Protein AF-A0A0E0I2J6-F1 (afdb_monomer)

Mean predicted aligned error: 19.14 Å

Foldseek 3Di:
DDDDDDDDDDDDDDDDDDDDDPPPPDDDDDLQVLVQLLCVLLVRNVLRDDPDPDPVRSLVVSLVVDDPLCNVLVVVLVVVSVVLVVVVVVCCVPVVDDDPVVVVSVVSSVVSNVSSVVSVVVVVVPPPDDDDPDQDDPVNLVVLLVVLLVVLLVQLVVLVVVLVVVLLVQDLLFDDPSLQQPFWFQDPNRTDRLVVQWDWDDPDRFKIKTFGPDLVCQVRVQVRVVVVVPVWHWDDPSGIIMTGRDDDDPVVLVVSLVVLVVSLVVSLVSLVVSLVVSLVVLVVCVVVVNDDPVSSVVSNVVSVVVSVVSNVVSVVVSVVSNCSNVVD

pLDDT: mean 76.61, std 17.73, range [27.89, 95.81]

Solvent-accessible surface area (backbone atoms only — not comparable to full-atom values): 19494 Å² total; per-residue (Å²): 136,89,86,89,82,90,85,87,83,89,82,82,88,81,83,84,79,85,82,88,70,83,80,75,77,78,85,76,83,59,72,64,57,55,49,46,52,42,30,45,62,74,70,45,58,88,59,57,86,83,81,62,96,39,72,67,60,40,51,57,57,38,46,74,76,41,59,75,90,49,37,66,59,50,54,50,52,53,50,49,52,55,48,48,56,50,50,54,55,47,38,42,72,76,64,72,52,83,76,56,67,67,60,53,47,52,51,48,35,54,51,49,44,52,51,52,53,50,60,62,56,49,60,75,77,70,68,87,71,91,82,83,85,61,70,54,49,73,66,56,48,52,52,57,48,48,56,54,51,51,54,46,48,55,53,46,51,53,42,49,53,51,40,52,54,55,53,70,70,58,81,62,46,55,43,54,71,75,78,47,69,84,41,63,34,72,57,93,88,38,80,39,50,42,71,82,53,25,52,73,45,63,87,42,64,37,27,34,38,37,37,48,80,49,76,85,50,51,68,54,50,53,51,42,51,53,71,66,63,77,84,49,64,74,44,78,75,86,69,40,38,38,36,51,45,70,81,72,53,74,69,58,43,55,55,51,48,53,52,52,53,50,51,50,50,54,38,52,50,52,47,53,50,49,52,52,53,51,52,53,49,49,59,48,37,38,76,71,53,54,41,53,76,66,55,48,53,55,52,50,54,52,52,47,54,55,52,52,54,54,50,50,50,52,53,51,54,49,52,54,52,50,48,57,53,66,74,119

Sequence (328 aa):
MPPLHAVSPAAAAAPPRALSSAARVPQRPESRQLWWWVLRAIGHPECLPVNEPSFYQWLCSSRIRIREHLQRGFDTVVTLVAWTIWKERNGRIFNQQQRTWVDIVKGMAAEATLWRQANQAIPALIFRREFVLRHATIEEIEAEKSVIEDQARERMEKAIETVQNNFNTVRTGRANPAMLDRIEVEYYGTPVNLKSIAQINTPDATSLLIQPYDKSSLKLIEKTIVAANLGVTPSNDGEVIRVTVPPLTSDRRKELAKTVAKLAEEGKVAIRNIRRDAIKAYDKLEKEKKLSEDNVKDLSADLQKVTDEYMKKIEAIQKQKEQELMKI

Secondary structure (DSSP, 8-state):
-------------PPPPP--------SS--HHHHHHHHHHHHT-GGG--SS-SSHHHHHHHHHHHS-HHHHHHHHHHHHHHHHHHHHHHHHHHHS-----HHHHHHHHHHHHHHHHHHHHHTHHHH--S-----PPPHHHHHHHHHHHHHHHHHHHHHHHHHHHHHHHHS--SS--GGGGTT-EEEETTEEEEHHHHEEEEEEETTEEEEEESSGGGHHHHHHHHHHTT-S--EEE-SS-EEEEPPPPPHHHHHHHHHHHHHHHHHHHHHHHHHHHHHHHHHHHHHHTTSS-HHHHHHHHHHHHHHHHHHHHHHHHHHHHHHHHHH--

InterPro domains:
  IPR002661 Ribosome recycling factor [MF_00040] (146-328)
  IPR002661 Ribosome recycling factor [PTHR20982] (103-326)
  IPR002661 Ribosome recycling factor [TIGR00496] (154-328)
  IPR002661 Ribosome recycling factor [cd00520] (148-326)
  IPR023584 Ribosome recycling factor domain [PF01765] (164-326)
  IPR036191 RRF superfamily [G3DSA:1.10.132.20] (155-325)
  IPR036191 RRF superfamily [SSF55194] (148-327)

Organism: Oryza nivara (NCBI:txid4536)

Radius of gyration: 40.78 Å; Cα contacts (8 Å, |Δi|>4): 253; chains: 1; bounding box: 75×111×104 Å

Nearest PDB structures (foldseek):
  6eri-assembly1_Az  TM=8.756E-01  e=8.261E-23  Spinacia oleracea
  1is1-assembly1_A  TM=9.001E-01  e=1.081E-16  Vibrio parahaemolyticus
  6vud-assembly1_B  TM=9.231E-01  e=5.953E-16  Ehrlichia chaffeensis str. Arkansas
  4gfq-assembly1_A  TM=7.390E-01  e=4.699E-18  Bacillus anthracis
  4kb4-assembly1_A  TM=6.277E-01  e=8.678E-17  Mycobacterium tuberculosis

Structure (mmCIF, N/CA/C/O backbone):
data_AF-A0A0E0I2J6-F1
#
_entry.id   AF-A0A0E0I2J6-F1
#
loop_
_atom_site.group_PDB
_atom_site.id
_atom_site.type_symbol
_atom_site.label_atom_id
_atom_site.label_alt_id
_atom_site.label_comp_id
_atom_site.label_asym_id
_atom_site.label_entity_id
_atom_site.label_seq_id
_atom_site.pdbx_PDB_ins_code
_atom_site.Cartn_x
_atom_site.Cartn_y
_atom_site.Cartn_z
_atom_site.occupancy
_atom_site.B_iso_or_equiv
_atom_site.auth_seq_id
_atom_site.auth_comp_id
_atom_site.auth_asym_id
_atom_site.auth_atom_id
_atom_site.pdbx_PDB_model_num
ATOM 1 N N . MET A 1 1 ? 5.799 82.875 -32.364 1.00 27.89 1 MET A N 1
ATOM 2 C CA . MET A 1 1 ? 4.951 83.267 -31.215 1.00 27.89 1 MET A CA 1
ATOM 3 C C . MET A 1 1 ? 3.494 83.132 -31.643 1.00 27.89 1 MET A C 1
ATOM 5 O O . MET A 1 1 ? 3.217 83.552 -32.756 1.00 27.89 1 MET A O 1
ATOM 9 N N . PRO A 1 2 ? 2.574 82.687 -30.774 1.00 52.81 2 PRO A N 1
ATOM 10 C CA . PRO A 1 2 ? 2.235 81.322 -30.313 1.00 52.81 2 PRO A CA 1
ATOM 11 C C . PRO A 1 2 ? 0.779 80.981 -30.809 1.00 52.81 2 PRO A C 1
ATOM 13 O O . PRO A 1 2 ? 0.401 81.601 -31.800 1.00 52.81 2 PRO A O 1
ATOM 16 N N . PRO A 1 3 ? -0.081 80.100 -30.228 1.00 47.97 3 PRO A N 1
ATOM 17 C CA . PRO A 1 3 ? 0.062 79.202 -29.077 1.00 47.97 3 PRO A CA 1
ATOM 18 C C . PRO A 1 3 ? -0.489 77.760 -29.240 1.00 47.97 3 PRO A C 1
ATOM 20 O O . PRO A 1 3 ? -1.142 77.380 -30.207 1.00 47.97 3 PRO A O 1
ATOM 23 N N . LEU A 1 4 ? -0.184 76.976 -28.205 1.00 42.59 4 LEU A N 1
ATOM 24 C CA . LEU A 1 4 ? -0.730 75.672 -27.826 1.00 42.59 4 LEU A CA 1
ATOM 25 C C . LEU A 1 4 ? -2.237 75.741 -27.528 1.00 42.59 4 LEU A C 1
ATOM 27 O O . LEU A 1 4 ? -2.649 76.675 -26.853 1.00 42.59 4 LEU A O 1
ATOM 31 N N . HIS A 1 5 ? -3.006 74.705 -27.883 1.00 36.00 5 HIS A N 1
ATOM 32 C CA . HIS A 1 5 ? -4.055 74.143 -27.018 1.00 36.00 5 HIS A CA 1
ATOM 33 C C . HIS A 1 5 ? -4.392 72.692 -27.408 1.00 36.00 5 HIS A C 1
ATOM 35 O O . HIS A 1 5 ? -4.389 72.311 -28.575 1.00 36.00 5 HIS A O 1
ATOM 41 N N . ALA A 1 6 ? -4.608 71.892 -26.366 1.00 41.00 6 ALA A N 1
ATOM 42 C CA . ALA A 1 6 ? -4.864 70.457 -26.345 1.00 41.00 6 ALA A CA 1
ATOM 43 C C . ALA A 1 6 ? -6.194 70.041 -26.998 1.00 41.00 6 ALA A C 1
ATOM 45 O O . ALA A 1 6 ? -7.101 70.858 -27.073 1.00 41.00 6 ALA A O 1
ATOM 46 N N . VAL A 1 7 ? -6.317 68.754 -27.362 1.00 36.34 7 VAL A N 1
ATOM 47 C CA . VAL A 1 7 ? -7.365 67.799 -26.918 1.00 36.34 7 VAL A CA 1
ATOM 48 C C . VAL A 1 7 ? -7.078 66.426 -27.561 1.00 36.34 7 VAL A C 1
ATOM 50 O O . VAL A 1 7 ? -6.910 66.316 -28.771 1.00 36.34 7 VAL A O 1
ATOM 53 N N . SER A 1 8 ? -7.003 65.380 -26.734 1.00 36.69 8 SER A N 1
ATOM 54 C CA . SER A 1 8 ? -6.987 63.963 -27.141 1.00 36.69 8 SER A CA 1
ATOM 55 C C . SER A 1 8 ? -8.431 63.474 -27.337 1.00 36.69 8 SER A C 1
ATOM 57 O O . SER A 1 8 ? -9.306 63.924 -26.593 1.00 36.69 8 SER A O 1
ATOM 59 N N . PRO A 1 9 ? -8.705 62.541 -28.268 1.00 39.56 9 PRO A N 1
ATOM 60 C CA . PRO A 1 9 ? -9.117 61.224 -27.782 1.00 39.56 9 PRO A CA 1
ATOM 61 C C . PRO A 1 9 ? -8.619 60.033 -28.620 1.00 39.56 9 PRO A C 1
ATOM 63 O O . PRO A 1 9 ? -8.249 60.128 -29.787 1.00 39.56 9 PRO A O 1
ATOM 66 N N . ALA A 1 10 ? -8.639 58.886 -27.949 1.00 32.59 10 ALA A N 1
ATOM 67 C CA . ALA A 1 10 ? -8.290 57.551 -28.404 1.00 32.59 10 ALA A CA 1
ATOM 68 C C . ALA A 1 10 ? -8.989 57.096 -29.698 1.00 32.59 10 ALA A C 1
ATOM 70 O O . ALA A 1 10 ? -10.189 57.300 -29.847 1.00 32.59 10 ALA A O 1
ATOM 71 N N . ALA A 1 11 ? -8.267 56.344 -30.540 1.00 30.31 11 ALA A N 1
ATOM 72 C CA . ALA A 1 11 ? -8.649 54.984 -30.947 1.00 30.31 11 ALA A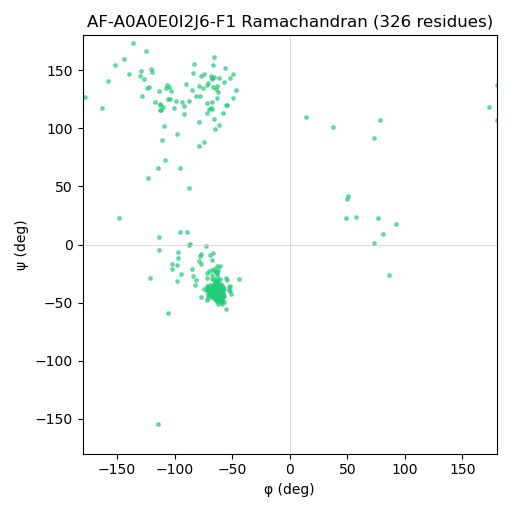 CA 1
ATOM 73 C C . ALA A 1 11 ? -7.634 54.357 -31.928 1.00 30.31 11 ALA A C 1
ATOM 75 O O . ALA A 1 11 ? -7.223 54.975 -32.902 1.00 30.31 11 ALA A O 1
ATOM 76 N N . ALA A 1 12 ? -7.344 53.077 -31.679 1.00 32.50 12 ALA A N 1
ATOM 77 C CA . ALA A 1 12 ? -6.989 52.039 -32.653 1.00 32.50 12 ALA A CA 1
ATOM 78 C C . ALA A 1 12 ? -5.590 52.057 -33.322 1.00 32.50 12 ALA A C 1
ATOM 80 O O . ALA A 1 12 ? -5.365 52.605 -34.394 1.00 32.50 12 ALA A O 1
ATOM 81 N N . ALA A 1 13 ? -4.679 51.333 -32.660 1.00 34.78 13 ALA A N 1
ATOM 82 C CA . ALA A 1 13 ? -3.637 50.441 -33.187 1.00 34.78 13 ALA A CA 1
ATOM 83 C C . ALA A 1 13 ? -3.282 50.513 -34.692 1.00 34.78 13 ALA A C 1
ATOM 85 O O . ALA A 1 13 ? -3.991 49.987 -35.549 1.00 34.78 13 ALA A O 1
ATOM 86 N N . ALA A 1 14 ? -2.089 51.038 -34.983 1.00 32.38 14 ALA A N 1
ATOM 87 C CA . ALA A 1 14 ? -1.428 50.919 -36.280 1.00 32.38 14 ALA A CA 1
ATOM 88 C C . ALA A 1 14 ? -0.627 49.600 -36.387 1.00 32.38 14 ALA A C 1
ATOM 90 O O . ALA A 1 14 ? 0.172 49.315 -35.491 1.00 32.38 14 ALA A O 1
ATOM 91 N N . PRO A 1 15 ? -0.744 48.823 -37.481 1.00 36.09 15 PRO A N 1
ATOM 92 C CA . PRO A 1 15 ? 0.272 47.841 -37.850 1.00 36.09 15 PRO A CA 1
ATOM 93 C C . PRO A 1 15 ? 1.492 48.546 -38.484 1.00 36.09 15 PRO A C 1
ATOM 95 O O . PRO A 1 15 ? 1.333 49.560 -39.173 1.00 36.09 15 PRO A O 1
ATOM 98 N N . PRO A 1 16 ? 2.726 48.057 -38.261 1.00 36.38 16 PRO A N 1
ATOM 99 C CA . PRO A 1 16 ? 3.928 48.753 -38.694 1.00 36.38 16 PRO A CA 1
ATOM 100 C C . PRO A 1 16 ? 4.166 48.667 -40.207 1.00 36.38 16 PRO A C 1
ATOM 102 O O . PRO A 1 16 ? 3.881 47.674 -40.875 1.00 36.38 16 PRO A O 1
ATOM 105 N N . ARG A 1 17 ? 4.737 49.770 -40.700 1.00 32.19 17 ARG A N 1
ATOM 106 C CA . ARG A 1 17 ? 5.178 50.060 -42.066 1.00 32.19 17 ARG A CA 1
ATOM 107 C C . ARG A 1 17 ? 6.041 48.962 -42.697 1.00 32.19 17 ARG A C 1
ATOM 109 O O . ARG A 1 17 ? 6.892 48.354 -42.055 1.00 32.19 17 ARG A O 1
ATOM 116 N N . ALA A 1 18 ? 5.856 48.844 -44.010 1.00 35.41 18 ALA A N 1
ATOM 117 C CA . ALA A 1 18 ? 6.611 48.039 -44.957 1.00 35.41 18 ALA A CA 1
ATOM 118 C C . ALA A 1 18 ? 8.140 48.165 -44.818 1.00 35.41 18 ALA A C 1
ATOM 120 O O . ALA A 1 18 ? 8.690 49.268 -44.818 1.00 35.41 18 ALA A O 1
ATOM 121 N N . LEU A 1 19 ? 8.821 47.017 -44.816 1.00 31.67 19 LEU A N 1
ATOM 122 C CA . LEU A 1 19 ? 10.248 46.914 -45.101 1.00 31.67 19 LEU A CA 1
ATOM 123 C C . LEU A 1 19 ? 10.439 46.657 -46.595 1.00 31.67 19 LEU A C 1
ATOM 125 O O . LEU A 1 19 ? 10.105 45.595 -47.118 1.00 31.67 19 LEU A O 1
ATOM 129 N N . SER A 1 20 ? 11.011 47.648 -47.272 1.00 34.72 20 SER A N 1
ATOM 130 C CA . SER A 1 20 ? 11.607 47.473 -48.586 1.00 34.72 20 SER A CA 1
ATOM 131 C C . SER A 1 20 ? 12.851 46.591 -48.450 1.00 34.72 20 SER A C 1
ATOM 133 O O . SER A 1 20 ? 13.784 46.950 -47.735 1.00 34.72 20 SER A O 1
ATOM 135 N N . SER A 1 21 ? 12.903 45.474 -49.166 1.00 29.91 21 SER A N 1
ATOM 136 C CA . SER A 1 21 ? 14.100 45.092 -49.919 1.00 29.91 21 SER A CA 1
ATOM 137 C C . SER A 1 21 ? 13.711 44.032 -50.941 1.00 29.91 21 SER A C 1
ATOM 139 O O . SER A 1 21 ? 13.209 42.960 -50.615 1.00 29.91 21 SER A O 1
ATOM 141 N N . ALA A 1 22 ? 13.888 44.381 -52.211 1.00 33.22 22 ALA A N 1
ATOM 142 C CA . ALA A 1 22 ? 13.728 43.479 -53.331 1.00 33.22 22 ALA A CA 1
ATOM 143 C C . ALA A 1 22 ? 14.626 42.249 -53.129 1.00 33.22 22 ALA A C 1
ATOM 145 O O . ALA A 1 22 ? 15.850 42.369 -53.025 1.00 33.22 22 ALA A O 1
ATOM 146 N N . ALA A 1 23 ? 14.006 41.071 -53.070 1.00 33.44 23 ALA A N 1
ATOM 147 C CA . ALA A 1 23 ? 14.691 39.793 -53.023 1.00 33.44 23 ALA A CA 1
ATOM 148 C C . ALA A 1 23 ? 15.531 39.626 -54.296 1.00 33.44 23 ALA A C 1
ATOM 150 O O . ALA A 1 23 ? 15.025 39.340 -55.381 1.00 33.44 23 ALA A O 1
ATOM 151 N N . ARG A 1 24 ? 16.841 39.823 -54.159 1.00 33.25 24 ARG A N 1
ATOM 152 C CA . ARG A 1 24 ? 17.822 39.446 -55.171 1.00 33.25 24 ARG A CA 1
ATOM 153 C C . ARG A 1 24 ? 17.781 37.915 -55.257 1.00 33.25 24 ARG A C 1
ATOM 155 O O . ARG A 1 24 ? 18.192 37.242 -54.317 1.00 33.25 24 ARG A O 1
ATOM 162 N N . VAL A 1 25 ? 17.229 37.365 -56.340 1.00 38.06 25 VAL A N 1
ATOM 163 C CA . VAL A 1 25 ? 17.227 35.916 -56.605 1.00 38.06 25 VAL A CA 1
ATOM 164 C C . VAL A 1 25 ? 18.681 35.424 -56.554 1.00 38.06 25 VAL A C 1
ATOM 166 O O . VAL A 1 25 ? 19.501 35.937 -57.323 1.00 38.06 25 VAL A O 1
ATOM 169 N N . PRO A 1 26 ? 19.052 34.488 -55.659 1.00 35.69 26 PRO A N 1
ATOM 170 C CA . PRO A 1 26 ? 20.443 34.080 -55.532 1.00 35.69 26 PRO A CA 1
ATOM 171 C C . PRO A 1 26 ? 20.890 33.325 -56.789 1.00 35.69 26 PRO A C 1
ATOM 173 O O . PRO A 1 26 ? 20.369 32.263 -57.137 1.00 35.69 26 PRO A O 1
ATOM 176 N N . GLN A 1 27 ? 21.877 33.896 -57.483 1.00 48.12 27 GLN A N 1
ATOM 177 C CA . GLN A 1 27 ? 22.592 33.246 -58.571 1.00 48.12 27 GLN A CA 1
ATOM 178 C C . GLN A 1 27 ? 23.503 32.154 -57.984 1.00 48.12 27 GLN A C 1
ATOM 180 O O . GLN A 1 27 ? 24.480 32.462 -57.313 1.00 48.12 27 GLN A O 1
ATOM 185 N N . ARG A 1 28 ? 23.179 30.889 -58.304 1.00 39.50 28 ARG A N 1
ATOM 186 C CA . ARG A 1 28 ? 23.816 29.612 -57.894 1.00 39.50 28 ARG A CA 1
ATOM 187 C C . ARG A 1 28 ? 23.453 29.131 -56.476 1.00 39.50 28 ARG A C 1
ATOM 189 O O . ARG A 1 28 ? 23.978 29.654 -55.502 1.00 39.50 28 ARG A O 1
ATOM 196 N N . PRO A 1 29 ? 22.631 28.077 -56.339 1.00 49.75 29 PRO A N 1
ATOM 197 C CA . PRO A 1 29 ? 22.507 27.381 -55.070 1.00 49.75 29 PRO A CA 1
ATOM 198 C C . PRO A 1 29 ? 23.733 26.502 -54.833 1.00 49.75 29 PRO A C 1
ATOM 200 O O . PRO A 1 29 ? 24.207 25.793 -55.725 1.00 49.75 29 PRO A O 1
ATOM 203 N N . GLU A 1 30 ? 24.249 26.572 -53.613 1.00 62.31 30 GLU A N 1
ATOM 204 C CA . GLU A 1 30 ? 25.344 25.735 -53.145 1.00 62.31 30 GLU A CA 1
ATOM 205 C C . GLU A 1 30 ? 24.885 24.273 -53.142 1.00 62.31 30 GLU A C 1
ATOM 207 O O . GLU A 1 30 ? 23.808 23.958 -52.634 1.00 62.31 30 GLU A O 1
ATOM 212 N N . SER A 1 31 ? 25.708 23.359 -53.665 1.00 64.81 31 SER A N 1
ATOM 213 C CA . SER A 1 31 ? 25.507 21.898 -53.589 1.00 64.81 31 SER A CA 1
ATOM 214 C C . SER A 1 31 ? 25.079 21.428 -52.192 1.00 64.81 31 SER A C 1
ATOM 216 O O . SER A 1 31 ? 24.321 20.471 -52.048 1.00 64.81 31 SER A O 1
ATOM 218 N N . ARG A 1 32 ? 25.512 22.161 -51.165 1.00 69.38 32 ARG A N 1
ATOM 219 C CA . ARG A 1 32 ? 25.134 22.033 -49.760 1.00 69.38 32 ARG A CA 1
ATOM 220 C C . ARG A 1 32 ? 23.623 22.023 -49.503 1.00 69.38 32 ARG A C 1
ATOM 222 O O . ARG A 1 32 ? 23.168 21.246 -48.672 1.00 69.38 32 ARG A O 1
ATOM 229 N N . GLN A 1 33 ? 22.842 22.843 -50.208 1.00 70.19 33 GLN A N 1
ATOM 230 C CA . GLN A 1 33 ? 21.386 22.887 -50.037 1.00 70.19 33 GLN A CA 1
ATOM 231 C C . GLN A 1 33 ? 20.741 21.575 -50.489 1.00 70.19 33 GLN A C 1
ATOM 233 O O . GLN A 1 33 ? 19.873 21.046 -49.802 1.00 70.19 33 GLN A O 1
ATOM 238 N N . LEU A 1 34 ? 21.200 21.013 -51.609 1.00 71.94 34 LEU A N 1
ATOM 239 C CA . LEU A 1 34 ? 20.686 19.746 -52.128 1.00 71.94 34 LEU A CA 1
ATOM 240 C C . LEU A 1 34 ? 21.021 18.588 -51.178 1.00 71.94 34 LEU A C 1
ATOM 242 O O . LEU A 1 34 ? 20.138 17.803 -50.839 1.00 71.94 34 LEU A O 1
ATOM 246 N N . TRP A 1 35 ? 22.255 18.549 -50.665 1.00 77.25 35 TRP A N 1
ATOM 247 C CA . TRP A 1 35 ? 22.648 17.601 -49.619 1.00 77.25 35 TRP A CA 1
ATOM 248 C C . TRP A 1 35 ? 21.778 17.721 -48.370 1.00 77.25 35 TRP A C 1
ATOM 250 O O . TRP A 1 35 ? 21.305 16.710 -47.862 1.00 77.25 35 TRP A O 1
ATOM 260 N N . TRP A 1 36 ? 21.502 18.940 -47.907 1.00 77.00 36 TRP A N 1
ATOM 261 C CA . TRP A 1 36 ? 20.657 19.162 -46.735 1.00 77.00 36 TRP A CA 1
ATOM 262 C C . TRP A 1 36 ? 19.239 18.610 -46.912 1.00 77.00 36 TRP A C 1
ATOM 264 O O . TRP A 1 36 ? 18.740 17.905 -46.036 1.00 77.00 36 TRP A O 1
ATOM 274 N N . TRP A 1 37 ? 18.598 18.878 -48.053 1.00 74.19 37 TRP A N 1
ATOM 275 C CA . TRP A 1 37 ? 17.246 18.384 -48.328 1.00 74.19 37 TRP A CA 1
ATOM 276 C C . TRP A 1 37 ? 17.187 16.859 -48.428 1.00 74.19 37 TRP A C 1
ATOM 278 O O . TRP A 1 37 ? 16.270 16.247 -47.880 1.00 74.19 37 TRP A O 1
ATOM 288 N N . VAL A 1 38 ? 18.170 16.239 -49.083 1.00 75.12 38 VAL A N 1
ATOM 289 C CA . VAL A 1 38 ? 18.204 14.781 -49.248 1.00 75.12 38 VAL A CA 1
ATOM 290 C C . VAL A 1 38 ? 18.504 14.080 -47.923 1.00 75.12 38 VAL A C 1
ATOM 292 O O . VAL A 1 38 ? 17.782 13.162 -47.540 1.00 75.12 38 VAL A O 1
ATOM 295 N N . LEU A 1 39 ? 19.492 14.555 -47.165 1.00 77.62 39 LEU A N 1
ATOM 296 C CA . LEU A 1 39 ? 19.816 14.005 -45.846 1.00 77.62 39 LEU A CA 1
ATOM 297 C C . LEU A 1 39 ? 18.645 14.148 -44.866 1.00 77.62 39 LEU A C 1
ATOM 299 O O . LEU A 1 39 ? 18.338 13.215 -44.122 1.00 77.62 39 LEU A O 1
ATOM 303 N N . ARG A 1 40 ? 17.915 15.269 -44.925 1.00 77.00 40 ARG A N 1
ATOM 304 C CA . ARG A 1 40 ? 16.684 15.463 -44.152 1.00 77.00 40 ARG A CA 1
ATOM 305 C C . ARG A 1 40 ? 15.574 14.489 -44.560 1.00 77.00 40 ARG A C 1
ATOM 307 O O . ARG A 1 40 ? 14.885 13.979 -43.682 1.00 77.00 40 ARG A O 1
ATOM 314 N N . ALA A 1 41 ? 15.408 14.199 -45.851 1.00 72.00 41 ALA A N 1
ATOM 315 C CA . ALA A 1 41 ? 14.399 13.250 -46.339 1.00 72.00 41 ALA A CA 1
ATOM 316 C C . ALA A 1 41 ? 14.680 11.800 -45.893 1.00 72.00 41 ALA A C 1
ATOM 318 O O . ALA A 1 41 ? 13.758 11.041 -45.573 1.00 72.00 41 ALA A O 1
ATOM 319 N N . ILE A 1 42 ? 15.958 11.424 -45.810 1.00 71.31 42 ILE A N 1
ATOM 320 C CA . ILE A 1 42 ? 16.388 10.103 -45.324 1.00 71.31 42 ILE A CA 1
ATOM 321 C C . ILE A 1 42 ? 16.308 10.023 -43.786 1.00 71.31 42 ILE A C 1
ATOM 323 O O . ILE A 1 42 ? 16.225 8.930 -43.236 1.00 71.31 42 ILE A O 1
ATOM 327 N N . GLY A 1 43 ? 16.227 11.167 -43.096 1.00 74.25 43 GLY A N 1
ATOM 328 C CA . GLY A 1 43 ? 16.121 11.252 -41.637 1.00 74.25 43 GLY A CA 1
ATOM 329 C C . GLY A 1 43 ? 17.464 11.376 -40.916 1.00 74.25 43 GLY A C 1
ATOM 330 O O . GLY A 1 43 ? 17.504 11.146 -39.715 1.00 74.25 43 GLY A O 1
ATOM 331 N N . HIS A 1 44 ? 18.527 11.755 -41.636 1.00 77.38 44 HIS A N 1
ATOM 332 C CA . HIS A 1 44 ? 19.889 11.914 -41.114 1.00 77.38 44 HIS A CA 1
ATOM 333 C C . HIS A 1 44 ? 20.460 13.329 -41.352 1.00 77.38 44 HIS A C 1
ATOM 335 O O . HIS A 1 44 ? 21.496 13.481 -42.012 1.00 77.38 44 HIS A O 1
ATOM 341 N N . PRO A 1 45 ? 19.799 14.406 -40.875 1.00 76.00 45 PRO A N 1
ATOM 342 C CA . PRO A 1 45 ? 20.288 15.779 -41.045 1.00 76.00 45 PRO A CA 1
ATOM 343 C C . PRO A 1 45 ? 21.644 16.043 -40.361 1.00 76.00 45 PRO A C 1
ATOM 345 O O . PRO A 1 45 ? 22.366 16.952 -40.766 1.00 76.00 45 PRO A O 1
ATOM 348 N N . GLU A 1 46 ? 22.015 15.245 -39.360 1.00 75.81 46 GLU A N 1
ATOM 349 C CA . GLU A 1 46 ? 23.287 15.299 -38.630 1.00 75.81 46 GLU A CA 1
ATOM 350 C C . GLU A 1 46 ? 24.514 14.909 -39.468 1.00 75.81 46 GLU A C 1
ATOM 352 O O . GLU A 1 46 ? 25.648 15.159 -39.057 1.00 75.81 46 GLU A O 1
ATOM 357 N N . CYS A 1 47 ? 24.308 14.308 -40.643 1.00 78.50 47 CYS A N 1
ATOM 358 C CA . CYS A 1 47 ? 25.377 13.937 -41.572 1.00 78.50 47 CYS A CA 1
ATOM 359 C C . CYS A 1 47 ? 25.721 15.059 -42.566 1.00 78.50 47 CYS A C 1
ATOM 361 O O . CYS A 1 47 ? 26.424 14.819 -43.545 1.00 78.50 47 CYS A O 1
ATOM 363 N N . LEU A 1 48 ? 25.219 16.284 -42.366 1.00 77.94 48 LEU A N 1
ATOM 364 C CA . LEU A 1 48 ? 25.544 17.404 -43.246 1.00 77.94 48 LEU A CA 1
ATOM 365 C C . LEU A 1 48 ? 27.058 17.698 -43.203 1.00 77.94 48 LEU A C 1
ATOM 367 O O . LEU A 1 48 ? 27.596 17.843 -42.105 1.00 77.94 48 LEU A O 1
ATOM 371 N N . PRO A 1 49 ? 27.736 17.845 -44.358 1.00 69.81 49 PRO A N 1
ATOM 372 C CA . PRO A 1 49 ? 29.136 18.244 -44.378 1.00 69.81 49 PRO A CA 1
ATOM 373 C C . PRO A 1 49 ? 29.280 19.643 -43.776 1.00 69.81 49 PRO A C 1
ATOM 375 O O . PRO A 1 49 ? 28.586 20.585 -44.185 1.00 69.81 49 PRO A O 1
ATOM 378 N N . VAL A 1 50 ? 30.159 19.767 -42.784 1.00 67.12 50 VAL A N 1
ATOM 379 C CA . VAL A 1 50 ? 30.417 21.030 -42.086 1.00 67.12 50 VAL A CA 1
ATOM 380 C C . VAL A 1 50 ? 31.758 21.600 -42.524 1.00 67.12 50 VAL A C 1
ATOM 382 O O . VAL A 1 50 ? 31.765 22.701 -43.060 1.00 67.12 50 VAL A O 1
ATOM 385 N N . ASN A 1 51 ? 32.856 20.863 -42.327 1.00 62.88 51 ASN A N 1
ATOM 386 C CA . ASN A 1 51 ? 34.235 21.342 -42.529 1.00 62.88 51 ASN A CA 1
ATOM 387 C C . ASN A 1 51 ? 35.203 20.226 -42.983 1.00 62.88 51 ASN A C 1
ATOM 389 O O . ASN A 1 51 ? 36.410 20.310 -42.759 1.00 62.88 51 ASN A O 1
ATOM 393 N N . GLU A 1 52 ? 34.701 19.143 -43.574 1.00 71.62 52 GLU A N 1
ATOM 394 C CA . GLU A 1 52 ? 35.540 18.011 -43.961 1.00 71.62 52 GLU A CA 1
ATOM 395 C C . GLU A 1 52 ? 36.448 18.337 -45.169 1.00 71.62 52 GLU A C 1
ATOM 397 O O . GLU A 1 52 ? 35.972 18.911 -46.152 1.00 71.62 52 GLU A O 1
ATOM 402 N N . PRO A 1 53 ? 37.737 17.930 -45.156 1.00 71.81 53 PRO A N 1
ATOM 403 C CA . PRO A 1 53 ? 38.694 18.285 -46.213 1.00 71.81 53 PRO A CA 1
ATOM 404 C C . PRO A 1 53 ? 38.395 17.642 -47.573 1.00 71.81 53 PRO A C 1
ATOM 406 O O . PRO A 1 53 ? 38.875 18.107 -48.605 1.00 71.81 53 PRO A O 1
ATOM 409 N N . SER A 1 54 ? 37.642 16.540 -47.590 1.00 80.56 54 SER A N 1
ATOM 410 C CA . SER A 1 54 ? 37.304 15.808 -48.808 1.00 80.56 54 SER A CA 1
ATOM 411 C C . SER A 1 54 ? 35.966 15.082 -48.688 1.00 80.56 54 SER A C 1
ATOM 413 O O . SER A 1 54 ? 35.546 14.680 -47.602 1.00 80.56 54 SER A O 1
ATOM 415 N N . PHE A 1 55 ? 35.324 14.846 -49.836 1.00 77.62 55 PHE A N 1
ATOM 416 C CA . PHE A 1 55 ? 34.085 14.067 -49.925 1.00 77.62 55 PHE A CA 1
ATOM 417 C C . PHE A 1 55 ? 34.245 12.649 -49.358 1.00 77.62 55 PHE A C 1
ATOM 419 O O . PHE A 1 55 ? 33.358 12.152 -48.674 1.00 77.62 55 PHE A O 1
ATOM 426 N N . TYR A 1 56 ? 35.402 12.023 -49.592 1.00 77.62 56 TYR A N 1
ATOM 427 C CA . TYR A 1 56 ? 35.719 10.699 -49.059 1.00 77.62 56 TYR A CA 1
ATOM 428 C C . TYR A 1 56 ? 35.764 10.695 -47.525 1.00 77.62 56 TYR A C 1
ATOM 430 O O . TYR A 1 56 ? 35.124 9.863 -46.889 1.00 77.62 56 TYR A O 1
ATOM 438 N N . GLN A 1 57 ? 36.454 11.664 -46.915 1.00 78.12 57 GLN A N 1
ATOM 439 C CA . GLN A 1 57 ? 36.525 11.770 -45.453 1.00 78.12 57 GLN A CA 1
ATOM 440 C C . GLN A 1 57 ? 35.165 12.092 -44.824 1.00 78.12 57 GLN A C 1
ATOM 442 O O . GLN A 1 57 ? 34.844 11.558 -43.760 1.00 78.12 57 GLN A O 1
ATOM 447 N N . TRP A 1 58 ? 34.349 12.911 -45.491 1.00 85.38 58 TRP A N 1
ATOM 448 C CA . TRP A 1 58 ? 32.966 13.155 -45.085 1.00 85.38 58 TRP A CA 1
ATOM 449 C C . TRP A 1 58 ? 32.113 11.883 -45.143 1.00 85.38 58 TRP A C 1
ATOM 451 O O . TRP A 1 58 ? 31.397 11.586 -44.185 1.00 85.38 58 TRP A O 1
ATOM 461 N N . LEU A 1 59 ? 32.223 11.098 -46.217 1.00 82.12 59 LEU A N 1
ATOM 462 C CA . LEU A 1 59 ? 31.492 9.842 -46.365 1.00 82.12 59 LEU A CA 1
ATOM 463 C C . LEU A 1 59 ? 31.884 8.838 -45.274 1.00 82.12 59 LEU A C 1
ATOM 465 O O . LEU A 1 59 ? 31.010 8.283 -44.611 1.00 82.12 59 LEU A O 1
ATOM 469 N N . CYS A 1 60 ? 33.185 8.665 -45.016 1.00 81.19 60 CYS A N 1
ATOM 470 C CA . CYS A 1 60 ? 33.675 7.812 -43.932 1.00 81.19 60 CYS A CA 1
ATOM 471 C C . CYS A 1 60 ? 33.158 8.270 -42.558 1.00 81.19 60 CYS A C 1
ATOM 473 O O . CYS A 1 60 ? 32.684 7.448 -41.777 1.00 81.19 60 CYS A O 1
ATOM 475 N N . SER A 1 61 ? 33.195 9.575 -42.277 1.00 80.94 61 SER A N 1
ATOM 476 C CA . SER A 1 61 ? 32.728 10.136 -41.000 1.00 80.94 61 SER A CA 1
ATOM 477 C C . SER A 1 61 ? 31.213 10.001 -40.823 1.00 80.94 61 SER A C 1
ATOM 479 O O . SER A 1 61 ? 30.741 9.682 -39.733 1.00 80.94 61 SER A O 1
ATOM 481 N N . SER A 1 62 ? 30.447 10.193 -41.898 1.00 82.56 62 SER A N 1
ATOM 482 C CA . SER A 1 62 ? 28.989 10.026 -41.904 1.00 82.56 62 SER A CA 1
ATOM 483 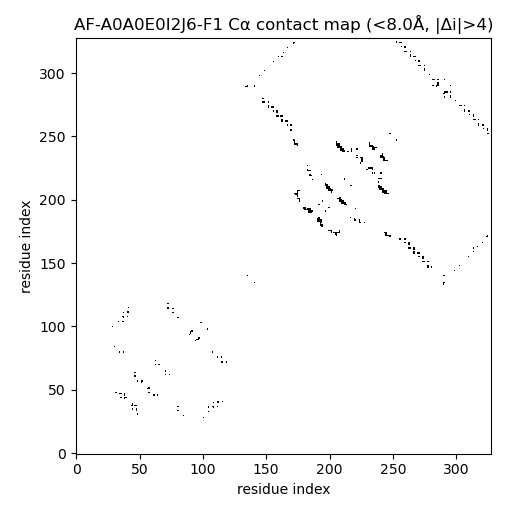C C . SER A 1 62 ? 28.597 8.562 -41.720 1.00 82.56 62 SER A C 1
ATOM 485 O O . SER A 1 62 ? 27.679 8.255 -40.966 1.00 82.56 62 SER A O 1
ATOM 487 N N . ARG A 1 63 ? 29.350 7.635 -42.322 1.00 79.12 63 ARG A N 1
ATOM 488 C CA . ARG A 1 63 ? 29.113 6.193 -42.200 1.00 79.12 63 ARG A CA 1
ATOM 489 C C . ARG A 1 63 ? 29.270 5.683 -40.765 1.00 79.12 63 ARG A C 1
ATOM 491 O O . ARG A 1 63 ? 28.514 4.806 -40.364 1.00 79.12 63 ARG A O 1
ATOM 498 N N . ILE A 1 64 ? 30.179 6.265 -39.978 1.00 80.81 64 ILE A N 1
ATOM 499 C CA . ILE A 1 64 ? 30.342 5.943 -38.546 1.00 80.81 64 ILE A CA 1
ATOM 500 C C . ILE A 1 64 ? 29.098 6.346 -37.735 1.00 80.81 64 ILE A C 1
ATOM 502 O O . ILE A 1 64 ? 28.756 5.681 -36.761 1.00 80.81 64 ILE A O 1
ATOM 506 N N . ARG A 1 65 ? 28.392 7.410 -38.144 1.00 79.06 65 ARG A N 1
ATOM 507 C CA . ARG A 1 65 ? 27.175 7.898 -37.467 1.00 79.06 65 ARG A CA 1
ATOM 508 C C . ARG A 1 65 ? 25.928 7.079 -37.814 1.00 79.06 65 ARG A C 1
ATOM 510 O O . ARG A 1 65 ? 24.914 7.195 -37.131 1.00 79.06 65 ARG A O 1
ATOM 517 N N . ILE A 1 66 ? 25.993 6.252 -38.857 1.00 78.06 66 ILE A N 1
ATOM 518 C CA . ILE A 1 66 ? 24.859 5.496 -39.393 1.00 78.06 66 ILE A CA 1
ATOM 519 C C . ILE A 1 66 ? 24.968 4.026 -38.988 1.00 78.06 66 ILE A C 1
ATOM 521 O O . ILE A 1 66 ? 26.021 3.396 -39.105 1.00 78.06 66 ILE A O 1
ATOM 525 N N . ARG A 1 67 ? 23.842 3.456 -38.543 1.00 73.12 67 ARG A N 1
ATOM 526 C CA . ARG A 1 67 ? 23.741 2.040 -38.157 1.00 73.12 67 ARG A CA 1
ATOM 527 C C . ARG A 1 67 ? 24.154 1.129 -39.318 1.00 73.12 67 ARG A C 1
ATOM 529 O O . ARG A 1 67 ? 23.741 1.360 -40.450 1.00 73.12 67 ARG A O 1
ATOM 536 N N . GLU A 1 68 ? 24.887 0.055 -39.026 1.00 72.25 68 GLU A N 1
ATOM 537 C CA . GLU A 1 68 ? 25.513 -0.831 -40.026 1.00 72.25 68 GLU A CA 1
ATOM 538 C C . GLU A 1 68 ? 24.552 -1.330 -41.122 1.00 72.25 68 GLU A C 1
ATOM 540 O O . GLU A 1 68 ? 24.870 -1.264 -42.309 1.00 72.25 68 GLU A O 1
ATOM 545 N N . HIS A 1 69 ? 23.330 -1.725 -40.750 1.00 71.50 69 HIS A N 1
ATOM 546 C CA . HIS A 1 69 ? 22.307 -2.198 -41.692 1.00 71.50 69 HIS A CA 1
ATOM 547 C C . HIS A 1 69 ? 21.795 -1.118 -42.665 1.00 71.50 69 HIS A C 1
ATOM 549 O O . HIS A 1 69 ? 21.276 -1.448 -43.729 1.00 71.50 69 HIS A O 1
ATOM 555 N N . LEU A 1 70 ? 21.952 0.168 -42.336 1.00 72.12 70 LEU A N 1
ATOM 556 C CA . LEU A 1 70 ? 21.535 1.299 -43.174 1.00 72.12 70 LEU A CA 1
ATOM 557 C C . LEU A 1 70 ? 22.684 1.876 -44.007 1.00 72.12 70 LEU A C 1
ATOM 559 O O . LEU A 1 70 ? 22.421 2.640 -44.934 1.00 72.12 70 LEU A O 1
ATOM 563 N N . GLN A 1 71 ? 23.936 1.491 -43.735 1.00 76.38 71 GLN A N 1
ATOM 564 C CA . GLN A 1 71 ? 25.111 2.054 -44.412 1.00 76.38 71 GLN A CA 1
ATOM 565 C C . GLN A 1 71 ? 25.083 1.811 -45.925 1.00 76.38 71 GLN A C 1
ATOM 567 O O . GLN A 1 71 ? 25.328 2.732 -46.692 1.00 76.38 71 GLN A O 1
ATOM 572 N N . ARG A 1 72 ? 24.693 0.609 -46.376 1.00 74.62 72 ARG A N 1
ATOM 573 C CA . ARG A 1 72 ? 24.610 0.298 -47.818 1.00 74.62 72 ARG A CA 1
ATOM 574 C C . ARG A 1 72 ? 23.561 1.147 -48.542 1.00 74.62 72 ARG A C 1
ATOM 576 O O . ARG A 1 72 ? 23.790 1.603 -49.661 1.00 74.62 72 ARG A O 1
ATOM 583 N N . GLY A 1 73 ? 22.415 1.371 -47.897 1.00 75.31 73 GLY A N 1
ATOM 584 C CA . GLY A 1 73 ? 21.367 2.244 -48.427 1.00 75.31 73 GLY A CA 1
ATOM 585 C C . GLY A 1 73 ? 21.820 3.701 -48.463 1.00 75.31 73 GLY A C 1
ATOM 586 O O . GLY A 1 73 ? 21.626 4.380 -49.467 1.00 75.31 73 GLY A O 1
ATOM 587 N N . PHE A 1 74 ? 22.495 4.158 -47.408 1.00 81.06 74 PHE A N 1
ATOM 588 C CA . PHE A 1 74 ? 23.078 5.492 -47.349 1.00 81.06 74 PHE A CA 1
ATOM 589 C C . PHE A 1 74 ? 24.114 5.725 -48.457 1.00 81.06 74 PHE A C 1
ATOM 591 O O . PHE A 1 74 ? 23.986 6.696 -49.198 1.00 81.06 74 PHE A O 1
ATOM 598 N N . ASP A 1 75 ? 25.068 4.809 -48.643 1.00 80.69 75 ASP A N 1
ATOM 599 C CA . ASP A 1 75 ? 26.100 4.894 -49.687 1.00 80.69 75 ASP A CA 1
ATOM 600 C C . ASP A 1 75 ? 25.483 4.959 -51.095 1.00 80.69 75 ASP A C 1
ATOM 602 O O . ASP A 1 75 ? 25.925 5.727 -51.956 1.00 80.69 75 ASP A O 1
ATOM 606 N N . THR A 1 76 ? 24.406 4.198 -51.317 1.00 81.06 76 THR A N 1
ATOM 607 C CA . THR A 1 76 ? 23.640 4.221 -52.570 1.00 81.06 76 THR A CA 1
ATOM 608 C C . THR A 1 76 ? 23.006 5.593 -52.798 1.00 81.06 76 THR A C 1
ATOM 610 O O . THR A 1 76 ? 23.178 6.181 -53.866 1.00 81.06 76 THR A O 1
ATOM 613 N N . VAL A 1 77 ? 22.330 6.155 -51.789 1.00 79.94 77 VAL A N 1
ATOM 614 C CA . VAL A 1 77 ? 21.699 7.476 -51.922 1.00 79.94 77 VAL A CA 1
ATOM 615 C C . VAL A 1 77 ? 22.743 8.581 -52.087 1.00 79.94 77 VAL A C 1
ATOM 617 O O . VAL A 1 77 ? 22.576 9.454 -52.932 1.00 79.94 77 VAL A O 1
ATOM 620 N N . VAL A 1 78 ? 23.863 8.521 -51.367 1.00 82.19 78 VAL A N 1
ATOM 621 C CA . VAL A 1 78 ? 24.989 9.453 -51.528 1.00 82.19 78 VAL A CA 1
ATOM 622 C C . VAL A 1 78 ? 25.532 9.417 -52.960 1.00 82.19 78 VAL A C 1
ATOM 624 O O . VAL A 1 78 ? 25.763 10.466 -53.565 1.00 82.19 78 VAL A O 1
ATOM 627 N N . THR A 1 79 ? 25.688 8.226 -53.536 1.00 82.50 79 THR A N 1
ATOM 628 C CA . THR A 1 79 ? 26.165 8.060 -54.915 1.00 82.50 79 THR A CA 1
ATOM 629 C C . THR A 1 79 ? 25.163 8.628 -55.922 1.00 82.50 79 THR A C 1
ATOM 631 O O . THR A 1 79 ? 25.561 9.323 -56.858 1.00 82.50 79 THR A O 1
ATOM 634 N N . LEU A 1 80 ? 23.861 8.421 -55.704 1.00 79.69 80 LEU A N 1
ATOM 635 C CA . LEU A 1 80 ? 22.799 8.998 -56.533 1.00 79.69 80 LEU A CA 1
ATOM 636 C C . LEU A 1 80 ? 22.766 10.528 -56.441 1.00 79.69 80 LEU A C 1
ATOM 638 O O . LEU A 1 80 ? 22.625 11.208 -57.456 1.00 79.69 80 LEU A O 1
ATOM 642 N N . VAL A 1 81 ? 22.965 11.098 -55.254 1.00 79.81 81 VAL A N 1
ATOM 643 C CA . VAL A 1 81 ? 23.045 12.554 -55.075 1.00 79.81 81 VAL A CA 1
ATOM 644 C C . VAL A 1 81 ? 24.264 13.133 -55.795 1.00 79.81 81 VAL A C 1
ATOM 646 O O . VAL A 1 81 ? 24.156 14.129 -56.509 1.00 79.81 81 VAL A O 1
ATOM 649 N N . ALA A 1 82 ? 25.427 12.492 -55.677 1.00 81.06 82 ALA A N 1
ATOM 650 C CA . ALA A 1 82 ? 26.627 12.916 -56.394 1.00 81.06 82 ALA A CA 1
ATOM 651 C C . ALA A 1 82 ? 26.440 12.825 -57.921 1.00 81.06 82 ALA A C 1
ATOM 653 O O . ALA A 1 82 ? 26.761 13.769 -58.650 1.00 81.06 82 ALA A O 1
ATOM 654 N N . TRP A 1 83 ? 25.855 11.723 -58.399 1.00 82.44 83 TRP A N 1
ATOM 655 C CA . TRP A 1 83 ? 25.534 11.501 -59.809 1.00 82.44 83 TRP A CA 1
ATOM 656 C C . TRP A 1 83 ? 24.569 12.550 -60.359 1.00 82.44 83 TRP A C 1
ATOM 658 O O . TRP A 1 83 ? 24.748 13.057 -61.464 1.00 82.44 83 TRP A O 1
ATOM 668 N N . THR A 1 84 ? 23.547 12.911 -59.595 1.00 76.50 84 THR A N 1
ATOM 669 C CA . THR A 1 84 ? 22.510 13.846 -60.039 1.00 76.50 84 THR A CA 1
ATOM 670 C C . THR A 1 84 ? 23.004 15.283 -60.053 1.00 76.50 84 THR A C 1
ATOM 672 O O . THR A 1 84 ? 22.747 15.998 -61.021 1.00 76.50 84 THR A O 1
ATOM 675 N N . ILE A 1 85 ? 23.824 15.681 -59.075 1.00 77.44 85 ILE A N 1
ATOM 676 C CA . ILE A 1 85 ? 24.556 16.953 -59.124 1.00 77.44 85 ILE A CA 1
ATOM 677 C C . ILE A 1 85 ? 25.438 17.006 -60.379 1.00 77.44 85 ILE A C 1
ATOM 679 O O . ILE A 1 85 ? 25.458 18.021 -61.078 1.00 77.44 85 ILE A O 1
ATOM 683 N N . TRP A 1 86 ? 26.156 15.925 -60.693 1.00 82.75 86 TRP A N 1
ATOM 684 C CA . TRP A 1 86 ? 26.989 15.849 -61.895 1.00 82.75 86 TRP A CA 1
ATOM 685 C C . TRP A 1 86 ? 26.156 15.938 -63.184 1.00 82.75 86 TRP A C 1
ATOM 687 O O . TRP A 1 86 ? 26.455 16.753 -64.061 1.00 82.75 86 TRP A O 1
ATOM 697 N N . LYS A 1 87 ? 25.065 15.169 -63.275 1.00 80.19 87 LYS A N 1
ATOM 698 C CA . LYS A 1 87 ? 24.151 15.135 -64.424 1.00 80.19 87 LYS A CA 1
ATOM 699 C C . LYS A 1 87 ? 23.539 16.506 -64.701 1.00 80.19 87 LYS A C 1
ATOM 701 O O . LYS A 1 87 ? 23.531 16.944 -65.848 1.00 80.19 87 LYS A O 1
ATOM 706 N N . GLU A 1 88 ? 23.084 17.209 -63.668 1.00 76.19 88 GLU A N 1
ATOM 707 C CA . GLU A 1 88 ? 22.496 18.547 -63.801 1.00 76.19 88 GLU A CA 1
ATOM 708 C C . GLU A 1 88 ? 23.537 19.607 -64.187 1.00 76.19 88 GLU A C 1
ATOM 710 O O . GLU A 1 88 ? 23.246 20.506 -64.980 1.00 76.19 88 GLU A O 1
ATOM 715 N N . ARG A 1 89 ? 24.782 19.494 -63.698 1.00 73.81 89 ARG A N 1
ATOM 716 C CA . ARG A 1 89 ? 25.879 20.377 -64.134 1.00 73.81 89 ARG A CA 1
ATOM 717 C C . ARG A 1 89 ? 26.180 20.198 -65.619 1.00 73.81 89 ARG A C 1
ATOM 719 O O . ARG A 1 89 ? 26.310 21.195 -66.324 1.00 73.81 89 ARG A O 1
ATOM 726 N N . ASN A 1 90 ? 26.218 18.961 -66.103 1.00 77.94 90 ASN A N 1
ATOM 727 C CA . ASN A 1 90 ? 26.442 18.681 -67.520 1.00 77.94 90 ASN A CA 1
ATOM 728 C C . ASN A 1 90 ? 25.239 19.042 -68.396 1.00 77.94 90 ASN A C 1
ATOM 730 O O . ASN A 1 90 ? 25.424 19.633 -69.454 1.00 77.94 90 ASN A O 1
ATOM 734 N N . GLY A 1 91 ? 24.008 18.780 -67.954 1.00 73.56 91 GLY A N 1
ATOM 735 C CA . GLY A 1 91 ? 22.797 19.154 -68.694 1.00 73.56 91 GLY A CA 1
ATOM 736 C C . GLY A 1 91 ? 22.686 20.663 -68.940 1.00 73.56 91 GLY A C 1
ATOM 737 O O . GLY A 1 91 ? 22.240 21.087 -70.005 1.00 73.56 91 GLY A O 1
ATOM 738 N N . ARG A 1 92 ? 23.170 21.486 -68.002 1.00 72.06 92 ARG A N 1
ATOM 739 C CA . ARG A 1 92 ? 23.245 22.947 -68.170 1.00 72.06 92 ARG A CA 1
ATOM 740 C C . ARG A 1 92 ? 24.313 23.386 -69.169 1.00 72.06 92 ARG A C 1
ATOM 742 O O . ARG A 1 92 ? 24.090 24.352 -69.888 1.00 72.06 92 ARG A O 1
ATOM 749 N N . ILE A 1 93 ? 25.456 22.697 -69.195 1.00 72.50 93 ILE A N 1
ATOM 750 C CA . ILE A 1 93 ? 26.592 23.027 -70.070 1.00 72.50 93 ILE A CA 1
ATOM 751 C C . ILE A 1 93 ? 26.325 22.575 -71.509 1.00 72.50 93 ILE A C 1
ATOM 753 O O . ILE A 1 93 ? 26.563 23.338 -72.438 1.00 72.50 93 ILE A O 1
ATOM 757 N N . PHE A 1 94 ? 25.811 21.358 -71.694 1.00 69.62 94 PHE A N 1
ATOM 758 C CA . PHE A 1 94 ? 25.694 20.734 -73.013 1.00 69.62 94 PHE A CA 1
ATOM 759 C C . PHE A 1 94 ? 24.302 20.867 -73.641 1.00 69.62 94 PHE A C 1
ATOM 761 O O . PHE A 1 94 ? 24.205 20.983 -74.857 1.00 69.62 94 PHE A O 1
ATOM 768 N N . ASN A 1 95 ? 23.228 20.902 -72.841 1.00 69.75 95 ASN A N 1
ATOM 769 C CA . ASN A 1 95 ? 21.850 20.819 -73.353 1.00 69.75 95 ASN A CA 1
ATOM 770 C C . ASN A 1 95 ? 21.029 22.107 -73.149 1.00 69.75 95 ASN A C 1
ATOM 772 O O . ASN A 1 95 ? 19.824 22.090 -73.386 1.00 69.75 95 ASN A O 1
ATOM 776 N N . GLN A 1 96 ? 21.643 23.199 -72.663 1.00 66.88 96 GLN A N 1
ATOM 777 C CA . GLN A 1 96 ? 20.993 24.490 -72.354 1.00 66.88 96 GLN A CA 1
ATOM 778 C C . GLN A 1 96 ? 19.707 24.386 -71.498 1.00 66.88 96 GLN A C 1
ATOM 780 O O . GLN A 1 96 ? 18.866 25.284 -71.494 1.00 66.88 96 GLN A O 1
ATOM 785 N N . GLN A 1 97 ? 19.539 23.305 -70.732 1.00 66.06 97 GLN A N 1
ATOM 786 C CA . GLN A 1 97 ? 18.359 23.103 -69.893 1.00 66.06 97 GLN A CA 1
ATOM 787 C C . GLN A 1 97 ? 18.455 23.944 -68.613 1.00 66.06 97 GLN A C 1
ATOM 789 O O . GLN A 1 97 ? 19.431 23.851 -67.868 1.00 66.06 97 GLN A O 1
ATOM 794 N N . GLN A 1 98 ? 17.417 24.730 -68.315 1.00 61.81 98 GLN A N 1
ATOM 795 C CA . GLN A 1 98 ? 17.311 25.529 -67.087 1.00 61.81 98 GLN A CA 1
ATOM 796 C C . GLN A 1 98 ? 16.164 25.033 -66.199 1.00 61.81 98 GLN A C 1
ATOM 798 O O . GLN A 1 98 ? 15.175 25.727 -65.982 1.00 61.81 98 GLN A O 1
ATOM 803 N N . ARG A 1 99 ? 16.284 23.812 -65.663 1.00 67.12 99 ARG A N 1
ATOM 804 C CA . ARG A 1 99 ? 15.374 23.364 -64.597 1.00 67.12 99 ARG A CA 1
ATOM 805 C C . ARG A 1 99 ? 15.613 24.190 -63.340 1.00 67.12 99 ARG A C 1
ATOM 807 O O . ARG A 1 99 ? 16.766 24.424 -62.952 1.00 67.12 99 ARG A O 1
ATOM 814 N N . THR A 1 100 ? 14.533 24.623 -62.693 1.00 68.12 100 THR A N 1
ATOM 815 C CA . THR A 1 100 ? 14.662 25.309 -61.410 1.00 68.12 100 THR A CA 1
ATOM 816 C C . THR A 1 100 ? 15.166 24.315 -60.367 1.00 68.12 100 THR A C 1
ATOM 818 O O . THR A 1 100 ? 14.823 23.133 -60.372 1.00 68.12 100 THR A O 1
ATOM 821 N N . TRP A 1 101 ? 16.018 24.780 -59.457 1.00 64.12 101 TRP A N 1
ATOM 822 C CA . TRP A 1 101 ? 16.570 23.910 -58.419 1.00 64.12 101 TRP A CA 1
ATOM 823 C C . TRP A 1 101 ? 15.507 23.398 -57.445 1.00 64.12 101 TRP A C 1
ATOM 825 O O . TRP A 1 101 ? 15.691 22.337 -56.863 1.00 64.12 101 TRP A O 1
ATOM 835 N N . VAL A 1 102 ? 14.377 24.100 -57.321 1.00 66.75 102 VAL A N 1
ATOM 836 C CA . VAL A 1 102 ? 13.220 23.647 -56.538 1.00 66.75 102 VAL A CA 1
ATOM 837 C C . VAL A 1 102 ? 12.649 22.353 -57.118 1.00 66.75 102 VAL A C 1
ATOM 839 O O . VAL A 1 102 ? 12.364 21.425 -56.365 1.00 66.75 102 VAL A O 1
ATOM 842 N N . ASP A 1 103 ? 12.545 22.252 -58.442 1.00 71.75 103 ASP A N 1
ATOM 843 C CA . ASP A 1 103 ? 12.023 21.054 -59.106 1.00 71.75 103 ASP A CA 1
ATOM 844 C C . ASP A 1 103 ? 13.005 19.883 -59.003 1.00 71.75 103 ASP A C 1
ATOM 846 O O . ASP A 1 103 ? 12.599 18.745 -58.771 1.00 71.75 103 ASP A O 1
ATOM 850 N N . ILE A 1 104 ? 14.308 20.172 -59.085 1.00 71.06 104 ILE A N 1
ATOM 851 C CA . ILE A 1 104 ? 15.372 19.177 -58.890 1.00 71.06 104 ILE A CA 1
ATOM 852 C C . ILE A 1 104 ? 15.336 18.637 -57.455 1.00 71.06 104 ILE A C 1
ATOM 854 O O . ILE A 1 104 ? 15.346 17.427 -57.255 1.00 71.06 104 ILE A O 1
ATOM 858 N N . VAL A 1 105 ? 15.244 19.515 -56.451 1.00 67.19 105 VAL A N 1
ATOM 859 C CA . VAL A 1 105 ? 15.180 19.122 -55.035 1.00 67.19 105 VAL A CA 1
ATOM 860 C C . VAL A 1 105 ? 13.920 18.307 -54.741 1.00 67.19 105 VAL A C 1
ATOM 862 O O . VAL A 1 105 ? 14.007 17.303 -54.038 1.00 67.19 105 VAL A O 1
ATOM 865 N N . LYS A 1 106 ? 12.765 18.682 -55.306 1.00 71.25 106 LYS A N 1
ATOM 866 C CA . LYS A 1 106 ? 11.520 17.907 -55.175 1.00 71.25 106 LYS A CA 1
ATOM 867 C C . LYS A 1 106 ? 11.643 16.513 -55.794 1.00 71.25 106 LYS A C 1
ATOM 869 O O . LYS A 1 106 ? 11.256 15.542 -55.150 1.00 71.25 106 LYS A O 1
ATOM 874 N N . GLY A 1 107 ? 12.216 16.408 -56.995 1.00 71.56 107 GLY A N 1
ATOM 875 C CA . GLY A 1 107 ? 12.474 15.121 -57.647 1.00 71.56 107 GLY A CA 1
ATOM 876 C C . GLY A 1 107 ? 13.431 14.240 -56.841 1.00 71.56 107 GLY A C 1
ATOM 877 O O . GLY A 1 107 ? 13.136 13.073 -56.603 1.00 71.56 107 GLY A O 1
ATOM 878 N N . MET A 1 108 ? 14.522 14.818 -56.330 1.00 69.75 108 MET A N 1
ATOM 879 C CA . MET A 1 108 ? 15.491 14.105 -55.489 1.00 69.75 108 MET A CA 1
ATOM 880 C C . MET A 1 108 ? 14.894 13.636 -54.165 1.00 69.75 108 MET A C 1
ATOM 882 O O . MET A 1 108 ? 15.155 12.517 -53.736 1.00 69.75 108 MET A O 1
ATOM 886 N N . ALA A 1 109 ? 14.091 14.471 -53.506 1.00 67.50 109 ALA A N 1
ATOM 887 C CA . ALA A 1 109 ? 13.419 14.091 -52.268 1.00 67.50 109 ALA A CA 1
ATOM 888 C C . ALA A 1 109 ? 12.410 12.949 -52.501 1.00 67.50 109 ALA A C 1
ATOM 890 O O . ALA A 1 109 ? 12.319 12.031 -51.684 1.00 67.50 109 ALA A O 1
ATOM 891 N N . ALA A 1 110 ? 11.693 12.962 -53.629 1.00 73.19 110 ALA A N 1
ATOM 892 C CA . ALA A 1 110 ? 10.795 11.876 -54.020 1.00 73.19 110 ALA A CA 1
ATOM 893 C C . ALA A 1 110 ? 11.559 10.571 -54.317 1.00 73.19 110 ALA A C 1
ATOM 895 O O . ALA A 1 110 ? 11.177 9.502 -53.853 1.00 73.19 110 ALA A O 1
ATOM 896 N N . GLU A 1 111 ? 12.687 10.644 -55.021 1.00 72.50 111 GLU A N 1
ATOM 897 C CA . GLU A 1 111 ? 13.507 9.465 -55.307 1.00 72.50 111 GLU A CA 1
ATOM 898 C C . GLU A 1 111 ? 14.152 8.904 -54.025 1.00 72.50 111 GLU A C 1
ATOM 900 O O . GLU A 1 111 ? 14.061 7.708 -53.753 1.00 72.50 111 GLU A O 1
ATOM 905 N N . ALA A 1 112 ? 14.703 9.762 -53.160 1.00 67.56 112 ALA A N 1
ATOM 906 C CA . ALA A 1 112 ? 15.280 9.358 -51.875 1.00 67.56 112 ALA A CA 1
ATOM 907 C C . ALA A 1 112 ? 14.253 8.693 -50.937 1.00 67.56 112 ALA A C 1
ATOM 909 O O . ALA A 1 112 ? 14.593 7.757 -50.209 1.00 67.56 112 ALA A O 1
ATOM 910 N N . THR A 1 113 ? 12.993 9.139 -50.958 1.00 69.56 113 THR A N 1
ATOM 911 C CA . THR A 1 113 ? 11.914 8.519 -50.170 1.00 69.56 113 THR A CA 1
ATOM 912 C C . THR A 1 113 ? 11.502 7.154 -50.719 1.00 69.56 113 THR A C 1
ATOM 914 O O . THR A 1 113 ? 11.321 6.230 -49.926 1.00 69.56 113 THR A O 1
ATOM 917 N N . LEU A 1 114 ? 11.458 6.975 -52.044 1.00 73.62 114 LEU A N 1
ATOM 918 C CA . LEU A 1 114 ? 11.242 5.665 -52.674 1.00 73.62 114 LEU A CA 1
ATOM 919 C C . LEU A 1 114 ? 12.353 4.669 -52.321 1.00 73.62 114 LEU A C 1
ATOM 921 O O . LEU A 1 114 ? 12.069 3.534 -51.945 1.00 73.62 114 LEU A O 1
ATOM 925 N N . TRP A 1 115 ? 13.617 5.094 -52.364 1.00 68.19 115 TRP A N 1
ATOM 926 C CA . TRP A 1 115 ? 14.747 4.243 -51.976 1.00 68.19 115 TRP A CA 1
ATOM 927 C C . TRP A 1 115 ? 14.732 3.887 -50.491 1.00 68.19 115 TRP A C 1
ATOM 929 O O . TRP A 1 115 ? 15.046 2.754 -50.127 1.00 68.19 115 TRP A O 1
ATOM 939 N N . ARG A 1 116 ? 14.312 4.815 -49.625 1.00 65.56 116 ARG A N 1
ATOM 940 C CA . ARG A 1 116 ? 14.097 4.532 -48.202 1.00 65.56 116 ARG A CA 1
ATOM 941 C C . ARG A 1 116 ? 13.019 3.464 -47.997 1.00 65.56 116 ARG A C 1
ATOM 943 O O . ARG A 1 116 ? 13.227 2.560 -47.194 1.00 65.56 116 ARG A O 1
ATOM 950 N N . GLN A 1 117 ? 11.908 3.536 -48.730 1.00 68.44 117 GLN A N 1
ATOM 951 C CA . GLN A 1 117 ? 10.838 2.532 -48.680 1.00 68.44 117 GLN A CA 1
ATOM 952 C C . GLN A 1 117 ? 11.302 1.174 -49.232 1.00 68.44 117 GLN A C 1
ATOM 954 O O . GLN A 1 117 ? 11.089 0.142 -48.598 1.00 68.44 117 GLN A O 1
ATOM 959 N N . ALA A 1 118 ? 12.019 1.159 -50.359 1.00 64.88 118 ALA A N 1
ATOM 960 C CA . ALA A 1 118 ? 12.589 -0.059 -50.933 1.00 64.88 118 ALA A CA 1
ATOM 961 C C . ALA A 1 118 ? 13.598 -0.723 -49.980 1.00 64.88 118 ALA A C 1
ATOM 963 O O . ALA A 1 118 ? 13.558 -1.932 -49.768 1.00 64.88 118 ALA A O 1
ATOM 964 N N . ASN A 1 119 ? 14.454 0.066 -49.327 1.00 61.69 119 ASN A N 1
ATOM 965 C CA . ASN A 1 119 ? 15.425 -0.430 -48.355 1.00 61.69 119 ASN A CA 1
ATOM 966 C C . ASN A 1 119 ? 14.811 -0.776 -46.984 1.00 61.69 119 ASN A C 1
ATOM 968 O O . ASN A 1 119 ? 15.504 -1.343 -46.153 1.00 61.69 119 ASN A O 1
ATOM 972 N N . GLN A 1 120 ? 13.538 -0.462 -46.722 1.00 60.06 120 GLN A N 1
ATOM 973 C CA . GLN A 1 120 ? 12.772 -1.043 -45.608 1.00 60.06 120 GLN A CA 1
ATOM 974 C C . GLN A 1 120 ? 12.151 -2.396 -45.990 1.00 60.06 120 GLN A C 1
ATOM 976 O O . GLN A 1 120 ? 11.984 -3.252 -45.126 1.00 60.06 120 GLN A O 1
ATOM 981 N N . ALA A 1 121 ? 11.875 -2.621 -47.279 1.00 55.38 121 ALA A N 1
ATOM 982 C CA . ALA A 1 121 ? 11.345 -3.882 -47.799 1.00 55.38 121 ALA A CA 1
ATOM 983 C C . ALA A 1 121 ? 12.431 -4.956 -48.046 1.00 55.38 121 ALA A C 1
ATOM 985 O O . ALA A 1 121 ? 12.199 -6.140 -47.816 1.00 55.38 121 ALA A O 1
ATOM 986 N N . ILE A 1 122 ? 13.639 -4.562 -48.470 1.00 49.97 122 ILE A N 1
ATOM 987 C CA . ILE A 1 122 ? 14.779 -5.466 -48.744 1.00 49.97 122 ILE A CA 1
ATOM 988 C C . ILE A 1 122 ? 15.346 -6.196 -47.493 1.00 49.97 122 ILE A C 1
ATOM 990 O O . ILE A 1 122 ? 15.704 -7.371 -47.618 1.00 49.97 122 ILE A O 1
ATOM 994 N N . PRO A 1 123 ? 15.402 -5.601 -46.281 1.00 48.38 123 PRO A N 1
ATOM 995 C CA . PRO A 1 123 ? 15.837 -6.276 -45.054 1.00 48.38 123 PRO A CA 1
ATOM 996 C C . PRO A 1 123 ? 15.046 -7.549 -44.733 1.00 48.38 123 PRO A C 1
ATOM 998 O O . PRO A 1 123 ? 15.612 -8.479 -44.163 1.00 48.38 123 PRO A O 1
ATOM 1001 N N . ALA A 1 124 ? 13.776 -7.630 -45.151 1.00 42.16 124 ALA A N 1
ATOM 1002 C CA . ALA A 1 124 ? 12.931 -8.806 -44.945 1.00 42.16 124 ALA A CA 1
ATOM 1003 C C . ALA A 1 124 ? 13.347 -10.025 -45.797 1.00 42.16 124 ALA A C 1
ATOM 1005 O O . ALA A 1 124 ? 13.044 -11.156 -45.427 1.00 42.16 124 ALA A O 1
ATOM 1006 N N . LEU A 1 125 ? 14.061 -9.822 -46.913 1.00 36.94 125 LEU A N 1
ATOM 1007 C CA . LEU A 1 125 ? 14.458 -10.891 -47.844 1.00 36.94 125 LEU A CA 1
ATOM 1008 C C . LEU A 1 125 ? 15.893 -11.404 -47.632 1.00 36.94 125 LEU A C 1
ATOM 1010 O O . LEU A 1 125 ? 16.217 -12.494 -48.096 1.00 36.94 125 LEU A O 1
ATOM 1014 N N . ILE A 1 126 ? 16.751 -10.658 -46.927 1.00 37.59 126 ILE A N 1
ATOM 1015 C CA . ILE A 1 126 ? 18.182 -10.996 -46.771 1.00 37.59 126 ILE A CA 1
ATOM 1016 C C . ILE A 1 126 ? 18.496 -11.621 -45.394 1.00 37.59 126 ILE A C 1
ATOM 1018 O O . ILE A 1 126 ? 19.497 -12.320 -45.251 1.00 37.59 126 ILE A O 1
ATOM 1022 N N . PHE A 1 127 ? 17.618 -11.492 -44.394 1.00 35.69 127 PHE A N 1
ATOM 1023 C CA . PHE A 1 127 ? 17.826 -12.060 -43.054 1.00 35.69 127 PHE A CA 1
ATOM 1024 C C . PHE A 1 127 ? 17.155 -13.436 -42.852 1.00 35.69 127 PHE A C 1
ATOM 1026 O O . PHE A 1 127 ? 16.294 -13.624 -41.998 1.00 35.69 127 PHE A O 1
ATOM 1033 N N . ARG A 1 128 ? 17.618 -14.459 -43.583 1.00 38.81 128 ARG A N 1
ATOM 1034 C CA . ARG A 1 128 ? 17.663 -15.841 -43.057 1.00 38.81 128 ARG A CA 1
ATOM 1035 C C . ARG A 1 128 ? 19.123 -16.216 -42.798 1.00 38.81 128 ARG A C 1
ATOM 1037 O O . ARG A 1 128 ? 19.701 -16.985 -43.556 1.00 38.81 128 ARG A O 1
ATOM 1044 N N . ARG A 1 129 ? 19.716 -15.642 -41.744 1.00 32.00 129 ARG A N 1
ATOM 1045 C CA . ARG A 1 129 ? 20.749 -16.247 -40.874 1.00 32.00 129 ARG A CA 1
ATOM 1046 C C . ARG A 1 129 ? 21.303 -15.205 -39.893 1.00 32.00 129 ARG A C 1
ATOM 1048 O O . ARG A 1 129 ? 21.834 -14.186 -40.304 1.00 32.00 129 ARG A O 1
ATOM 1055 N N . GLU A 1 130 ? 21.089 -15.509 -38.612 1.00 38.06 130 GLU A N 1
ATOM 1056 C CA . GLU A 1 130 ? 21.901 -15.194 -37.425 1.00 38.06 130 GLU A CA 1
ATOM 1057 C C . GLU A 1 130 ? 22.598 -13.827 -37.341 1.00 38.06 130 GLU A C 1
ATOM 1059 O O . GLU A 1 130 ? 23.683 -13.645 -37.874 1.00 38.06 130 GLU A O 1
ATOM 1064 N N . PHE A 1 131 ? 22.014 -12.903 -36.568 1.00 30.52 131 PHE A N 1
ATOM 1065 C CA . PHE A 1 131 ? 22.559 -12.406 -35.289 1.00 30.52 131 PHE A CA 1
ATOM 1066 C C . PHE A 1 131 ? 21.575 -11.357 -34.745 1.00 30.52 131 PHE A C 1
ATOM 1068 O O . PHE A 1 131 ? 21.448 -10.265 -35.296 1.00 30.52 131 PHE A O 1
ATOM 1075 N N . VAL A 1 132 ? 20.819 -11.690 -33.697 1.00 35.16 132 VAL A N 1
ATOM 1076 C CA . VAL A 1 132 ? 19.833 -10.767 -33.118 1.00 35.16 132 VAL A CA 1
ATOM 1077 C C . VAL A 1 132 ? 20.452 -10.080 -31.901 1.00 35.16 132 VAL A C 1
ATOM 1079 O O . VAL A 1 132 ? 20.396 -10.606 -30.794 1.00 35.16 132 VAL A O 1
ATOM 1082 N N . LEU A 1 133 ? 21.011 -8.881 -32.083 1.00 35.78 133 LEU A N 1
ATOM 1083 C CA . LEU A 1 133 ? 21.071 -7.902 -30.994 1.00 35.78 133 LEU A CA 1
ATOM 1084 C C . LEU A 1 133 ? 19.654 -7.345 -30.830 1.00 35.78 133 LEU A C 1
ATOM 1086 O O . LEU A 1 133 ? 19.283 -6.368 -31.484 1.00 35.78 133 LEU A O 1
ATOM 1090 N N . ARG A 1 134 ? 18.840 -8.015 -30.003 1.00 34.28 134 ARG A N 1
ATOM 1091 C CA . ARG A 1 134 ? 17.523 -7.506 -29.605 1.00 34.28 134 ARG A CA 1
ATOM 1092 C C . ARG A 1 134 ? 17.764 -6.241 -28.793 1.00 34.28 134 ARG A C 1
ATOM 1094 O O . ARG A 1 134 ? 18.092 -6.314 -27.618 1.00 34.28 134 ARG A O 1
ATOM 1101 N N . HIS A 1 135 ? 17.622 -5.080 -29.421 1.00 42.09 135 HIS A N 1
ATOM 1102 C CA . HIS A 1 135 ? 17.072 -3.966 -28.665 1.00 42.09 135 HIS A CA 1
ATOM 1103 C C . HIS A 1 135 ? 15.634 -4.390 -28.405 1.00 42.09 135 HIS A C 1
ATOM 1105 O O . HIS A 1 135 ? 14.920 -4.654 -29.377 1.00 42.09 135 HIS A O 1
ATOM 1111 N N . ALA A 1 136 ? 15.269 -4.569 -27.135 1.00 44.62 136 ALA A N 1
ATOM 1112 C CA . ALA A 1 136 ? 13.900 -4.887 -26.774 1.00 44.62 136 ALA A CA 1
ATOM 1113 C C . ALA A 1 136 ? 12.986 -3.883 -27.484 1.00 44.62 136 ALA A C 1
ATOM 1115 O O . ALA A 1 136 ? 13.220 -2.669 -27.448 1.00 44.62 136 ALA A O 1
ATOM 1116 N N . THR A 1 137 ? 12.017 -4.400 -28.227 1.00 58.28 137 THR A N 1
ATOM 1117 C CA . THR A 1 137 ? 10.972 -3.562 -28.812 1.00 58.28 137 THR A CA 1
ATOM 1118 C C . THR A 1 137 ? 10.280 -2.792 -27.683 1.00 58.28 137 THR A C 1
ATOM 1120 O O . THR A 1 137 ? 10.255 -3.251 -26.541 1.00 58.28 137 THR A O 1
ATOM 1123 N N . ILE A 1 138 ? 9.738 -1.604 -27.967 1.00 62.41 138 ILE A N 1
ATOM 1124 C CA . ILE A 1 138 ? 9.013 -0.805 -26.958 1.00 62.41 138 ILE A CA 1
ATOM 1125 C C . ILE A 1 138 ? 7.924 -1.661 -26.282 1.00 62.41 138 ILE A C 1
ATOM 1127 O O . ILE A 1 138 ? 7.756 -1.589 -25.072 1.00 62.41 138 ILE A O 1
ATOM 1131 N N . GLU A 1 139 ? 7.292 -2.555 -27.044 1.00 67.19 139 GLU A N 1
ATOM 1132 C CA . GLU A 1 139 ? 6.289 -3.515 -26.573 1.00 67.19 139 GLU A CA 1
ATOM 1133 C C . GLU A 1 139 ? 6.845 -4.540 -25.565 1.00 67.19 139 GLU A C 1
ATOM 1135 O O . GLU A 1 139 ? 6.192 -4.829 -24.567 1.00 67.19 139 GLU A O 1
ATOM 1140 N N . GLU A 1 140 ? 8.061 -5.061 -25.766 1.00 68.81 140 GLU A N 1
ATOM 1141 C CA . GLU A 1 140 ? 8.714 -5.966 -24.804 1.00 68.81 140 GLU A CA 1
ATOM 1142 C C . GLU A 1 140 ? 9.094 -5.231 -23.506 1.00 68.81 140 GLU A C 1
ATOM 1144 O O . GLU A 1 140 ? 8.962 -5.788 -22.418 1.00 68.81 140 GLU A O 1
ATOM 1149 N N . ILE A 1 141 ? 9.522 -3.967 -23.605 1.00 68.81 141 ILE A N 1
ATOM 1150 C CA . ILE A 1 141 ? 9.842 -3.124 -22.439 1.00 68.81 141 ILE A CA 1
ATOM 1151 C C . ILE A 1 141 ? 8.576 -2.827 -21.630 1.00 68.81 141 ILE A C 1
ATOM 1153 O O . ILE A 1 141 ? 8.590 -2.891 -20.402 1.00 68.81 141 ILE A O 1
ATOM 1157 N N . GLU A 1 142 ? 7.482 -2.506 -22.313 1.00 73.88 142 GLU A N 1
ATOM 1158 C CA . GLU A 1 142 ? 6.206 -2.162 -21.693 1.00 73.88 142 GLU A CA 1
ATOM 1159 C C . GLU A 1 142 ? 5.524 -3.393 -21.074 1.00 73.88 142 GLU A C 1
ATOM 1161 O O . GLU A 1 142 ? 4.982 -3.309 -19.970 1.00 73.88 142 GLU A O 1
ATOM 1166 N N . ALA A 1 143 ? 5.655 -4.565 -21.705 1.00 78.19 143 ALA A N 1
ATOM 1167 C CA . ALA A 1 143 ? 5.211 -5.834 -21.137 1.00 78.19 143 ALA A CA 1
ATOM 1168 C C . ALA A 1 143 ? 5.971 -6.175 -19.843 1.00 78.19 143 ALA A C 1
ATOM 1170 O O . ALA A 1 143 ? 5.347 -6.416 -18.811 1.00 78.19 143 ALA A O 1
ATOM 1171 N N . GLU A 1 144 ? 7.305 -6.126 -19.853 1.00 77.19 144 GLU A N 1
ATOM 1172 C CA . GLU A 1 144 ? 8.118 -6.420 -18.662 1.00 77.19 144 GLU A CA 1
ATOM 1173 C C . GLU A 1 144 ? 7.906 -5.377 -17.546 1.00 77.19 144 GLU A C 1
ATOM 1175 O O . GLU A 1 144 ? 7.840 -5.735 -16.366 1.00 77.19 144 GLU A O 1
ATOM 1180 N N . LYS A 1 145 ? 7.713 -4.095 -17.906 1.00 81.75 145 LYS A N 1
ATOM 1181 C CA . LYS A 1 145 ? 7.285 -3.039 -16.970 1.00 81.75 145 LYS A CA 1
ATOM 1182 C C . LYS A 1 145 ? 5.984 -3.430 -16.278 1.00 81.75 145 LYS A C 1
ATOM 1184 O O . LYS A 1 145 ? 5.934 -3.430 -15.049 1.00 81.75 145 LYS A O 1
ATOM 1189 N N . SER A 1 146 ? 4.951 -3.745 -17.062 1.00 84.19 146 SER A N 1
ATOM 1190 C CA . SER A 1 146 ? 3.612 -4.016 -16.532 1.00 84.19 146 SER A CA 1
ATOM 1191 C C . SER A 1 146 ? 3.620 -5.176 -15.539 1.00 84.19 146 SER A C 1
ATOM 1193 O O . SER A 1 146 ? 3.077 -5.052 -14.447 1.00 84.19 146 SER A O 1
ATOM 1195 N N . VAL A 1 147 ? 4.356 -6.251 -15.838 1.00 88.81 147 VAL A N 1
ATOM 1196 C CA . VAL A 1 147 ? 4.446 -7.427 -14.965 1.00 88.81 147 VAL A CA 1
ATOM 1197 C C . VAL A 1 147 ? 5.066 -7.083 -13.609 1.00 88.81 147 VAL A C 1
ATOM 1199 O O . VAL A 1 147 ? 4.549 -7.504 -12.572 1.00 88.81 147 VAL A O 1
ATOM 1202 N N . ILE A 1 148 ? 6.167 -6.325 -13.587 1.00 88.25 148 ILE A N 1
ATOM 1203 C CA . ILE A 1 148 ? 6.838 -5.956 -12.330 1.00 88.25 148 ILE A CA 1
ATOM 1204 C C . ILE A 1 148 ? 5.992 -4.960 -11.535 1.00 88.25 148 ILE A C 1
ATOM 1206 O O . ILE A 1 148 ? 5.879 -5.089 -10.311 1.00 88.25 148 ILE A O 1
ATOM 1210 N N . GLU A 1 149 ? 5.391 -3.978 -12.208 1.00 88.69 149 GLU A N 1
ATOM 1211 C CA . GLU A 1 149 ? 4.550 -2.977 -11.557 1.00 88.69 149 GLU A CA 1
ATOM 1212 C C . GLU A 1 149 ? 3.291 -3.610 -10.950 1.00 88.69 149 GLU A C 1
ATOM 1214 O O . GLU A 1 149 ? 2.983 -3.349 -9.785 1.00 88.69 149 GLU A O 1
ATOM 1219 N N . ASP A 1 150 ? 2.619 -4.502 -11.679 1.00 90.56 150 ASP A N 1
ATOM 1220 C CA . ASP A 1 150 ? 1.421 -5.199 -11.207 1.00 90.56 150 ASP A CA 1
ATOM 1221 C C . ASP A 1 150 ? 1.732 -6.100 -10.008 1.00 90.56 150 ASP A C 1
ATOM 1223 O O . ASP A 1 150 ? 1.029 -6.056 -8.996 1.00 90.56 150 ASP A O 1
ATOM 1227 N N . GLN A 1 151 ? 2.841 -6.848 -10.053 1.00 92.38 151 GLN A N 1
ATOM 1228 C CA . GLN A 1 151 ? 3.291 -7.657 -8.915 1.00 92.38 151 GLN A CA 1
ATOM 1229 C C . GLN A 1 151 ? 3.619 -6.801 -7.687 1.00 92.38 151 GLN A C 1
ATOM 1231 O O . GLN A 1 151 ? 3.308 -7.182 -6.552 1.00 92.38 151 GLN A O 1
ATOM 1236 N N . ALA A 1 152 ? 4.258 -5.644 -7.885 1.00 91.81 152 ALA A N 1
ATOM 1237 C CA . ALA A 1 152 ? 4.547 -4.715 -6.801 1.00 91.81 152 ALA A CA 1
ATOM 1238 C C . ALA A 1 152 ? 3.250 -4.142 -6.211 1.00 91.81 152 ALA A C 1
ATOM 1240 O O . ALA A 1 152 ? 3.098 -4.123 -4.988 1.00 91.81 152 ALA A O 1
ATOM 1241 N N . ARG A 1 153 ? 2.299 -3.744 -7.062 1.00 92.38 153 ARG A N 1
ATOM 1242 C CA . ARG A 1 153 ? 0.998 -3.192 -6.669 1.00 92.38 153 ARG A CA 1
ATOM 1243 C C . ARG A 1 153 ? 0.165 -4.204 -5.888 1.00 92.38 153 ARG A C 1
ATOM 1245 O O . ARG A 1 153 ? -0.312 -3.876 -4.805 1.00 92.38 153 ARG A O 1
ATOM 1252 N N . GLU A 1 154 ? 0.061 -5.442 -6.367 1.00 94.56 154 GLU A N 1
ATOM 1253 C CA . GLU A 1 154 ? -0.662 -6.518 -5.677 1.00 94.56 154 GLU A CA 1
ATOM 1254 C C . GLU A 1 154 ? -0.068 -6.783 -4.284 1.00 94.56 154 GLU A C 1
ATOM 1256 O O . GLU A 1 154 ? -0.786 -6.914 -3.290 1.00 94.56 154 GLU A O 1
ATOM 1261 N N . ARG A 1 155 ? 1.266 -6.810 -4.181 1.00 94.06 155 ARG A N 1
ATOM 1262 C CA . ARG A 1 155 ? 1.958 -6.974 -2.896 1.00 94.06 155 ARG A CA 1
ATOM 1263 C C . ARG A 1 155 ? 1.756 -5.783 -1.961 1.00 94.06 155 ARG A C 1
ATOM 1265 O O . ARG A 1 155 ? 1.622 -5.991 -0.755 1.00 94.06 155 ARG A O 1
ATOM 1272 N N . MET A 1 156 ? 1.738 -4.557 -2.485 1.00 93.25 156 MET A N 1
ATOM 1273 C CA . MET A 1 156 ? 1.464 -3.355 -1.692 1.00 93.25 156 MET A CA 1
ATOM 1274 C C . MET A 1 156 ? 0.020 -3.333 -1.182 1.00 93.25 156 MET A C 1
ATOM 1276 O O . MET A 1 156 ? -0.199 -2.980 -0.025 1.00 93.25 156 MET A O 1
ATOM 1280 N N . GLU A 1 157 ? -0.949 -3.761 -1.993 1.00 94.25 157 GLU A N 1
ATOM 1281 C CA . GLU A 1 157 ? -2.352 -3.861 -1.579 1.00 94.25 157 GLU A CA 1
ATOM 1282 C C . GLU A 1 157 ? -2.518 -4.893 -0.453 1.00 94.25 157 GLU A C 1
ATOM 1284 O O . GLU A 1 157 ? -3.053 -4.569 0.605 1.00 94.25 157 GLU A O 1
ATOM 1289 N N . LYS A 1 158 ? -1.919 -6.085 -0.594 1.00 94.69 158 LYS A N 1
ATOM 1290 C CA . LYS A 1 158 ? -1.888 -7.101 0.479 1.00 94.69 158 LYS A CA 1
ATOM 1291 C C . LYS A 1 158 ? -1.234 -6.583 1.763 1.00 94.69 158 LYS A C 1
ATOM 1293 O O . LYS A 1 158 ? -1.657 -6.928 2.869 1.00 94.69 158 LYS A O 1
ATOM 1298 N N . ALA A 1 159 ? -0.200 -5.748 1.645 1.00 93.62 159 ALA A N 1
ATOM 1299 C CA . ALA A 1 159 ? 0.419 -5.114 2.805 1.00 93.62 159 ALA A CA 1
ATOM 1300 C C . ALA A 1 159 ? -0.550 -4.141 3.501 1.00 93.62 159 ALA A C 1
ATOM 1302 O O . ALA A 1 159 ? -0.633 -4.154 4.729 1.00 93.62 159 ALA A O 1
ATOM 1303 N N . ILE A 1 160 ? -1.324 -3.353 2.743 1.00 93.94 160 ILE A N 1
ATOM 1304 C CA . ILE A 1 160 ? -2.381 -2.496 3.300 1.00 93.94 160 ILE A CA 1
ATOM 1305 C C . ILE A 1 160 ? -3.460 -3.331 3.989 1.00 93.94 160 ILE A C 1
ATOM 1307 O O . ILE A 1 160 ? -3.813 -3.020 5.125 1.00 93.94 160 ILE A O 1
ATOM 1311 N N . GLU A 1 161 ? -3.955 -4.392 3.354 1.00 92.94 161 GLU A N 1
ATOM 1312 C CA . GLU A 1 161 ? -4.963 -5.280 3.948 1.00 92.94 161 GLU A CA 1
ATOM 1313 C C . GLU A 1 161 ? -4.470 -5.879 5.268 1.00 92.94 161 GLU A C 1
ATOM 1315 O O . GLU A 1 161 ? -5.188 -5.900 6.267 1.00 92.94 161 GLU A O 1
ATOM 1320 N N . THR A 1 162 ? -3.204 -6.299 5.316 1.00 92.38 162 THR A N 1
ATOM 1321 C CA . THR A 1 162 ? -2.583 -6.818 6.541 1.00 92.38 162 THR A CA 1
ATOM 1322 C C . THR A 1 162 ? -2.542 -5.751 7.637 1.00 92.38 162 THR A C 1
ATOM 1324 O O . THR A 1 162 ? -2.899 -6.026 8.781 1.00 92.38 162 THR A O 1
ATOM 1327 N N . VAL A 1 163 ? -2.162 -4.515 7.299 1.00 91.50 163 VAL A N 1
ATOM 1328 C CA . VAL A 1 163 ? -2.153 -3.385 8.243 1.00 91.50 163 VAL A CA 1
ATOM 1329 C C . VAL A 1 163 ? -3.564 -3.067 8.745 1.00 91.50 163 VAL A C 1
ATOM 1331 O O . VAL A 1 163 ? -3.753 -2.874 9.946 1.00 91.50 163 VAL A O 1
ATOM 1334 N N . GLN A 1 164 ? -4.569 -3.063 7.867 1.00 89.94 164 GLN A N 1
ATOM 1335 C CA . GLN A 1 164 ? -5.970 -2.858 8.247 1.00 89.94 164 GLN A CA 1
ATOM 1336 C C . GLN A 1 164 ? -6.468 -3.964 9.183 1.00 89.94 164 G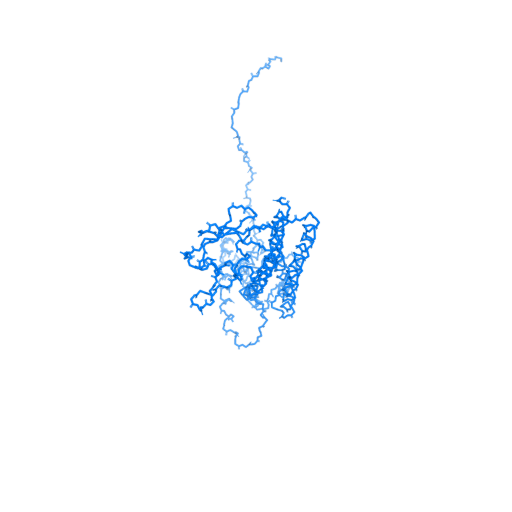LN A C 1
ATOM 1338 O O . GLN A 1 164 ? -7.061 -3.673 10.222 1.00 89.94 164 GLN A O 1
ATOM 1343 N N . ASN A 1 165 ? -6.165 -5.224 8.871 1.00 88.44 165 ASN A N 1
ATOM 1344 C CA . ASN A 1 165 ? -6.501 -6.361 9.722 1.00 88.44 165 ASN A CA 1
ATOM 1345 C C . ASN A 1 165 ? -5.834 -6.248 11.096 1.00 88.44 165 ASN A C 1
ATOM 1347 O O . ASN A 1 165 ? -6.494 -6.452 12.116 1.00 88.44 165 ASN A O 1
ATOM 1351 N N . ASN A 1 166 ? -4.566 -5.837 11.140 1.00 88.44 166 ASN A N 1
ATOM 1352 C CA . ASN A 1 166 ? -3.856 -5.589 12.391 1.00 88.44 166 ASN A CA 1
ATOM 1353 C C . ASN A 1 166 ? -4.513 -4.455 13.191 1.00 88.44 166 ASN A C 1
ATOM 1355 O O . ASN A 1 166 ? -4.732 -4.609 14.392 1.00 88.44 166 ASN A O 1
ATOM 1359 N N . PHE A 1 167 ? -4.922 -3.355 12.554 1.00 87.94 167 PHE A N 1
ATOM 1360 C CA . PHE A 1 167 ? -5.648 -2.279 13.237 1.00 87.94 167 PHE A CA 1
ATOM 1361 C C . PHE A 1 167 ? -7.034 -2.686 13.739 1.00 87.94 167 PHE A C 1
ATOM 1363 O O . PHE A 1 167 ? -7.462 -2.177 14.775 1.00 87.94 167 PHE A O 1
ATOM 1370 N N . ASN A 1 168 ? -7.712 -3.624 13.075 1.00 83.38 168 ASN A N 1
ATOM 1371 C CA . ASN A 1 168 ? -8.983 -4.173 13.550 1.00 83.38 168 ASN A CA 1
ATOM 1372 C C . ASN A 1 168 ? -8.819 -4.999 14.835 1.00 83.38 168 ASN A C 1
ATOM 1374 O O . ASN A 1 168 ? -9.750 -5.075 15.635 1.00 83.38 168 ASN A O 1
ATOM 1378 N N . THR A 1 169 ? -7.638 -5.581 15.081 1.00 82.19 169 THR A N 1
ATOM 1379 C CA . THR A 1 169 ? -7.362 -6.274 16.354 1.00 82.19 169 THR A CA 1
ATOM 1380 C C . THR A 1 169 ? -7.200 -5.313 17.533 1.00 82.19 169 THR A C 1
ATOM 1382 O O . THR A 1 169 ? -7.453 -5.689 18.681 1.00 82.19 169 THR A O 1
ATOM 1385 N N . VAL A 1 170 ? -6.818 -4.058 17.267 1.00 81.69 170 VAL A N 1
ATOM 1386 C CA . VAL A 1 170 ? -6.630 -3.032 18.294 1.00 81.69 170 VAL A CA 1
ATOM 1387 C C . VAL A 1 170 ? -7.990 -2.467 18.707 1.00 81.69 170 VAL A C 1
ATOM 1389 O O . VAL A 1 170 ? -8.610 -1.674 17.995 1.00 81.69 170 VAL A O 1
ATOM 1392 N N . ARG A 1 171 ? -8.452 -2.861 19.897 1.00 76.19 171 ARG A N 1
ATOM 1393 C CA . ARG A 1 171 ? -9.721 -2.398 20.476 1.00 76.19 171 ARG A CA 1
ATOM 1394 C C . ARG A 1 171 ? -9.619 -0.923 20.875 1.00 76.19 171 ARG A C 1
ATOM 1396 O O . ARG A 1 171 ? -8.857 -0.576 21.772 1.00 76.19 171 ARG A O 1
ATOM 1403 N N . THR A 1 172 ? -10.418 -0.065 20.244 1.00 74.88 172 THR A N 1
ATOM 1404 C CA . THR A 1 172 ? -10.434 1.395 20.468 1.00 74.88 172 THR A CA 1
ATOM 1405 C C . THR A 1 172 ? -11.340 1.838 21.615 1.00 74.88 172 THR A C 1
ATOM 1407 O O . THR A 1 172 ? -11.438 3.029 21.888 1.00 74.88 172 THR A O 1
ATOM 1410 N N . GLY A 1 173 ? -12.009 0.901 22.298 1.00 73.12 173 GLY A N 1
ATOM 1411 C CA . GLY A 1 173 ? -13.014 1.215 23.323 1.00 73.12 173 GLY A CA 1
ATOM 1412 C C . GLY A 1 173 ? -14.332 1.736 22.745 1.00 73.12 173 GLY A C 1
ATOM 1413 O O . GLY A 1 173 ? -15.255 2.024 23.499 1.00 73.12 173 GLY A O 1
ATOM 1414 N N . ARG A 1 174 ? -14.433 1.824 21.413 1.00 77.50 174 ARG A N 1
ATOM 1415 C CA . ARG A 1 174 ? -15.661 2.130 20.691 1.00 77.50 174 ARG A CA 1
ATOM 1416 C C . ARG A 1 174 ? -16.406 0.840 20.358 1.00 77.50 174 ARG A C 1
ATOM 1418 O O . ARG A 1 174 ? -15.802 -0.145 19.934 1.00 77.50 174 ARG A O 1
ATOM 1425 N N . ALA A 1 175 ? -17.719 0.868 20.521 1.00 79.06 175 ALA A N 1
ATOM 1426 C CA . ALA A 1 175 ? -18.638 -0.145 20.036 1.00 79.06 175 ALA A CA 1
ATOM 1427 C C . ALA A 1 175 ? -18.503 -0.287 18.510 1.00 79.06 175 ALA A C 1
ATOM 1429 O O . ALA A 1 175 ? -18.831 0.633 17.761 1.00 79.06 175 ALA A O 1
ATOM 1430 N N . ASN A 1 176 ? -18.002 -1.437 18.050 1.00 82.81 176 ASN A N 1
ATOM 1431 C CA . ASN A 1 176 ? -17.907 -1.784 16.633 1.00 82.81 176 ASN A CA 1
ATOM 1432 C C . ASN A 1 176 ? -18.547 -3.166 16.403 1.00 82.81 176 ASN A C 1
ATOM 1434 O O . ASN A 1 176 ? -18.144 -4.118 17.078 1.00 82.81 176 ASN A O 1
ATOM 1438 N N . PRO A 1 177 ? -19.487 -3.313 15.447 1.00 82.19 177 PRO A N 1
ATOM 1439 C CA . PRO A 1 177 ? -20.085 -4.604 15.105 1.00 82.19 177 PRO A CA 1
ATOM 1440 C C . PRO A 1 177 ? -19.056 -5.681 14.743 1.00 82.19 177 PRO A C 1
ATOM 1442 O O . PRO A 1 177 ? -19.261 -6.847 15.067 1.00 82.19 177 PRO A O 1
ATOM 1445 N N . ALA A 1 178 ? -17.910 -5.290 14.170 1.00 82.31 178 ALA A N 1
ATOM 1446 C CA . ALA A 1 178 ? -16.835 -6.211 13.793 1.00 82.31 178 ALA A CA 1
ATOM 1447 C C . ALA A 1 178 ? -16.243 -6.998 14.981 1.00 82.31 178 ALA A C 1
ATOM 1449 O O . ALA A 1 178 ? -15.621 -8.040 14.789 1.00 82.31 178 ALA A O 1
ATOM 1450 N N . MET A 1 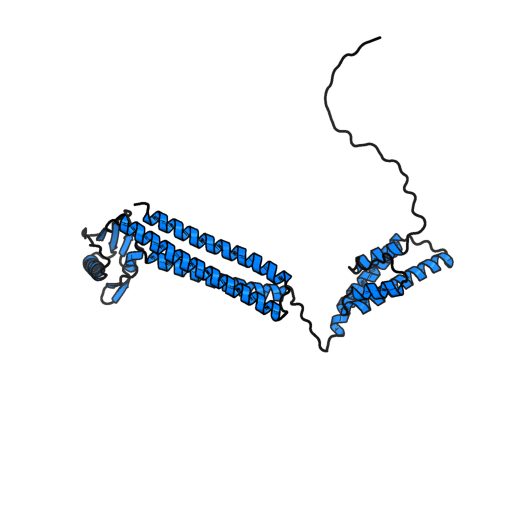179 ? -16.448 -6.543 16.225 1.00 78.31 179 MET A N 1
ATOM 1451 C CA . MET A 1 179 ? -16.054 -7.303 17.419 1.00 78.31 179 MET A CA 1
ATOM 1452 C C . MET A 1 179 ? -16.798 -8.637 17.554 1.00 78.31 179 MET A C 1
ATOM 1454 O O . MET A 1 179 ? -16.277 -9.558 18.182 1.00 78.31 179 MET A O 1
ATOM 1458 N N . LEU A 1 180 ? -18.007 -8.729 16.995 1.00 81.88 180 LEU A N 1
ATOM 1459 C CA . LEU A 1 180 ? -18.889 -9.888 17.113 1.00 81.88 180 LEU A CA 1
ATOM 1460 C C . LEU A 1 180 ? -18.792 -10.830 15.901 1.00 81.88 180 LEU A C 1
ATOM 1462 O O . LEU A 1 180 ? -19.337 -11.926 15.955 1.00 81.88 180 LEU A O 1
ATOM 1466 N N . ASP A 1 181 ? -18.057 -10.455 14.844 1.00 81.25 181 ASP A N 1
ATOM 1467 C CA . ASP A 1 181 ? -17.963 -11.231 13.593 1.00 81.25 181 ASP A CA 1
ATOM 1468 C C . ASP A 1 181 ? -17.303 -12.613 13.777 1.00 81.25 181 ASP A C 1
ATOM 1470 O O . ASP A 1 181 ? -17.531 -13.514 12.973 1.00 81.25 181 ASP A O 1
ATOM 1474 N N . ARG A 1 182 ? -16.480 -12.789 14.823 1.00 81.69 182 ARG A N 1
ATOM 1475 C CA . ARG A 1 182 ? -15.807 -14.064 15.150 1.00 81.69 182 ARG A CA 1
ATOM 1476 C C . ARG A 1 182 ? -16.644 -14.991 16.040 1.00 81.69 182 ARG A C 1
ATOM 1478 O O . ARG A 1 182 ? -16.152 -16.047 16.421 1.00 81.69 182 ARG A O 1
ATOM 1485 N N . ILE A 1 183 ? -17.847 -14.578 16.438 1.00 86.25 183 ILE A N 1
ATOM 1486 C CA . ILE A 1 183 ? -18.680 -15.337 17.372 1.00 86.25 183 ILE A CA 1
ATOM 1487 C C . ILE A 1 183 ? -19.639 -16.236 16.597 1.00 86.25 183 ILE A C 1
ATOM 1489 O O . ILE A 1 183 ? -20.476 -15.766 15.825 1.00 86.25 183 ILE A O 1
ATOM 1493 N N . GLU A 1 184 ? -19.552 -17.532 16.872 1.00 89.56 184 GLU A N 1
ATOM 1494 C CA . GLU A 1 184 ? -20.468 -18.545 16.357 1.00 89.56 184 GLU A CA 1
ATOM 1495 C C . GLU A 1 184 ? -21.453 -18.963 17.448 1.00 89.56 184 GLU A C 1
ATOM 1497 O O . GLU A 1 184 ? -21.072 -19.238 18.585 1.00 89.56 184 GLU A O 1
ATOM 1502 N N . VAL A 1 185 ? -22.734 -18.989 17.098 1.00 89.38 185 VAL A N 1
ATOM 1503 C CA . VAL A 1 185 ? -23.854 -19.336 17.971 1.00 89.38 185 VAL A CA 1
ATOM 1504 C C . VAL A 1 185 ? -24.459 -20.647 17.467 1.00 89.38 185 VAL A C 1
ATOM 1506 O O . VAL A 1 185 ? -24.712 -20.8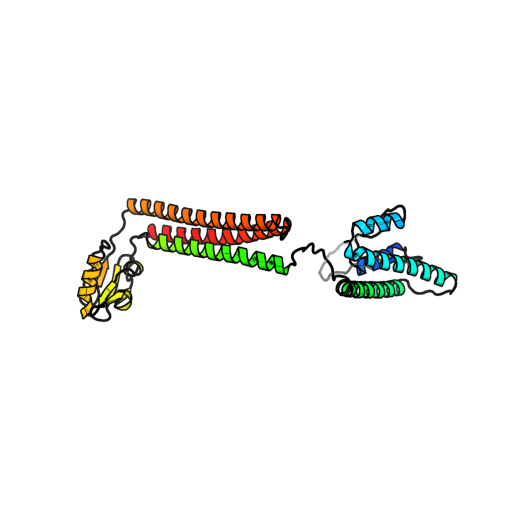01 16.274 1.00 89.38 185 VAL A O 1
ATOM 1509 N N . GLU A 1 186 ? -24.694 -21.603 18.366 1.00 88.94 186 GLU A N 1
ATOM 1510 C CA . GLU A 1 186 ? -25.235 -22.922 18.016 1.00 88.94 186 GLU A CA 1
ATOM 1511 C C . GLU A 1 186 ? -26.755 -22.878 17.792 1.00 88.94 186 GLU A C 1
ATOM 1513 O O . GLU A 1 186 ? -27.556 -23.154 18.683 1.00 88.94 186 GLU A O 1
ATOM 1518 N N . TYR A 1 187 ? -27.179 -22.517 16.588 1.00 88.50 187 TYR A N 1
ATOM 1519 C CA . TYR A 1 187 ? -28.591 -22.402 16.245 1.00 88.50 187 TYR A CA 1
ATOM 1520 C C . TYR A 1 187 ? -29.114 -23.725 15.673 1.00 88.50 187 TYR A C 1
ATOM 1522 O O . TYR A 1 187 ? -28.604 -24.227 14.671 1.00 88.50 187 TYR A O 1
ATOM 1530 N N . TYR A 1 188 ? -30.108 -24.317 16.346 1.00 87.25 188 TYR A N 1
ATOM 1531 C CA . TYR A 1 188 ? -30.696 -25.624 16.004 1.00 87.25 188 TYR A CA 1
ATOM 1532 C C . TYR A 1 188 ? -29.665 -26.754 15.783 1.00 87.25 188 TYR A C 1
ATOM 1534 O O . TYR A 1 188 ? -29.823 -27.584 14.891 1.00 87.25 188 TYR A O 1
ATOM 1542 N N . GLY A 1 189 ? -28.605 -26.799 16.600 1.00 85.12 189 GLY A N 1
ATOM 1543 C CA . GLY A 1 189 ? -27.570 -27.844 16.541 1.00 85.12 189 GLY A CA 1
ATOM 1544 C C . GLY A 1 189 ? -26.500 -27.633 15.465 1.00 85.12 189 GLY A C 1
ATOM 1545 O O . GLY A 1 189 ? -25.685 -28.522 15.228 1.00 85.12 189 GLY A O 1
ATOM 1546 N N . THR A 1 190 ? -26.485 -26.467 14.814 1.00 90.25 190 THR A N 1
ATOM 1547 C CA . THR A 1 190 ? -25.430 -26.074 13.870 1.00 90.25 190 THR A CA 1
ATOM 1548 C C . THR A 1 190 ? -24.773 -24.761 14.297 1.00 90.25 190 THR A C 1
ATOM 1550 O O . THR A 1 190 ? -25.484 -23.825 14.667 1.00 90.25 190 THR A O 1
ATOM 1553 N N . PRO A 1 191 ? -23.432 -24.652 14.256 1.00 89.44 191 PRO A N 1
ATOM 1554 C CA . PRO A 1 191 ? -22.752 -23.391 14.517 1.00 89.44 191 PRO A CA 1
ATOM 1555 C C . PRO A 1 191 ? -22.975 -22.433 13.342 1.00 89.44 191 PRO A C 1
ATOM 1557 O O . PRO A 1 191 ? -22.653 -22.740 12.195 1.00 89.44 191 PRO A O 1
ATOM 1560 N N . VAL A 1 192 ? -23.546 -21.267 13.629 1.00 91.38 192 VAL A N 1
ATOM 1561 C CA . VAL A 1 192 ? -23.823 -20.214 12.646 1.00 91.38 192 VAL A CA 1
ATOM 1562 C C . VAL A 1 192 ? -23.280 -18.890 13.178 1.00 91.38 192 VAL A C 1
ATOM 1564 O O . VAL A 1 192 ? -23.312 -18.628 14.379 1.00 91.38 192 VAL A O 1
ATOM 1567 N N . ASN A 1 193 ? -22.774 -18.029 12.296 1.00 90.81 193 ASN A N 1
ATOM 1568 C CA . ASN A 1 193 ? -22.267 -16.717 12.697 1.00 90.81 193 ASN A CA 1
ATOM 1569 C C . ASN A 1 193 ? -23.396 -15.847 13.285 1.00 90.81 193 ASN A C 1
ATOM 1571 O O . ASN A 1 193 ? -24.489 -15.760 12.718 1.00 90.81 193 ASN A O 1
ATOM 1575 N N . LEU A 1 194 ? -23.116 -15.152 14.390 1.00 89.25 194 LEU A N 1
ATOM 1576 C CA . LEU A 1 194 ? -24.054 -14.256 15.071 1.00 89.25 194 LEU A CA 1
ATOM 1577 C C . LEU A 1 194 ? -24.678 -13.215 14.123 1.00 89.25 194 LEU A C 1
ATOM 1579 O O . LEU A 1 194 ? -25.872 -12.932 14.218 1.00 89.25 194 LEU A O 1
ATOM 1583 N N . LYS A 1 195 ? -23.908 -12.708 13.153 1.00 89.88 195 LYS A N 1
ATOM 1584 C CA . LYS A 1 195 ? -24.366 -11.724 12.154 1.00 89.88 195 LYS A CA 1
ATOM 1585 C C . LYS A 1 195 ? -25.475 -12.239 11.228 1.00 89.88 195 LYS A C 1
ATOM 1587 O O . LYS A 1 195 ? -26.214 -11.444 10.658 1.00 89.88 195 LYS A O 1
ATOM 1592 N N . SER A 1 196 ? -25.587 -13.555 11.058 1.00 89.81 196 SER A N 1
ATOM 1593 C CA . SER A 1 196 ? -26.626 -14.175 10.228 1.00 89.81 196 SER A CA 1
ATOM 1594 C C . SER A 1 196 ? -27.942 -14.382 10.983 1.00 89.81 196 SER A C 1
ATOM 1596 O O . SER A 1 196 ? -28.987 -14.508 10.352 1.00 89.81 196 SER A O 1
ATOM 1598 N N . ILE A 1 197 ? -27.905 -14.417 12.320 1.00 90.81 197 ILE A N 1
ATOM 1599 C CA . ILE A 1 197 ? -29.071 -14.695 13.180 1.00 90.81 197 ILE A CA 1
ATOM 1600 C C . ILE A 1 197 ? -29.631 -13.407 13.807 1.00 90.81 197 ILE A C 1
ATOM 1602 O O . ILE A 1 197 ? -30.794 -13.362 14.217 1.00 90.81 197 ILE A O 1
ATOM 1606 N N . ALA A 1 198 ? -28.822 -12.349 13.873 1.00 91.44 198 ALA A N 1
ATOM 1607 C CA . ALA A 1 198 ? -29.197 -11.084 14.483 1.00 91.44 198 ALA A CA 1
ATOM 1608 C C . ALA A 1 198 ? -28.705 -9.876 13.684 1.00 91.44 198 ALA A C 1
ATOM 1610 O O . ALA A 1 198 ? -27.604 -9.866 13.131 1.00 91.44 198 ALA A O 1
ATOM 1611 N N . GLN A 1 199 ? -29.500 -8.810 13.712 1.00 91.25 199 GLN A N 1
ATOM 1612 C CA . GLN A 1 199 ? -29.085 -7.495 13.253 1.00 91.25 199 GLN A CA 1
ATOM 1613 C C . GLN A 1 199 ? -28.285 -6.791 14.355 1.00 91.25 199 GLN A C 1
ATOM 1615 O O . GLN A 1 199 ? -28.741 -6.673 15.492 1.00 91.25 199 GLN A O 1
ATOM 1620 N N . ILE A 1 200 ? -27.094 -6.298 14.016 1.00 90.88 200 ILE A N 1
ATOM 1621 C CA . ILE A 1 200 ? -26.195 -5.608 14.948 1.00 90.88 200 ILE A CA 1
ATOM 1622 C C . ILE A 1 200 ? -26.151 -4.127 14.574 1.00 90.88 200 ILE A C 1
ATOM 1624 O O . ILE A 1 200 ? -25.701 -3.774 13.486 1.00 90.88 200 ILE A O 1
ATOM 1628 N N . ASN A 1 201 ? -26.573 -3.266 15.495 1.00 90.06 201 ASN A N 1
ATOM 1629 C CA . ASN A 1 201 ? -26.581 -1.816 15.345 1.00 90.06 201 ASN A CA 1
ATOM 1630 C C . ASN A 1 201 ? -25.720 -1.162 16.442 1.00 90.06 201 ASN A C 1
ATOM 1632 O O . ASN A 1 201 ? -25.608 -1.673 17.555 1.00 90.06 201 ASN A O 1
ATOM 1636 N N . THR A 1 202 ? -25.135 -0.002 16.153 1.00 87.31 202 THR A N 1
ATOM 1637 C CA . THR A 1 202 ? -24.410 0.836 17.129 1.00 87.31 202 THR A CA 1
ATOM 1638 C C . THR A 1 202 ? -25.200 2.116 17.396 1.00 87.31 202 THR A C 1
ATOM 1640 O O . THR A 1 202 ? -25.015 3.083 16.652 1.00 87.31 202 THR A O 1
ATOM 1643 N N . PRO A 1 203 ? -26.110 2.138 18.389 1.00 84.06 203 PRO A N 1
ATOM 1644 C CA . PRO A 1 203 ? -26.851 3.351 18.724 1.00 84.06 203 PRO A CA 1
ATOM 1645 C C . PRO A 1 203 ? -25.937 4.445 19.295 1.00 84.06 203 PRO A C 1
ATOM 1647 O O . PRO A 1 203 ? -26.039 5.586 18.856 1.00 84.06 203 PRO A O 1
ATOM 1650 N N . ASP A 1 204 ? -24.987 4.089 20.171 1.00 82.81 204 ASP A N 1
ATOM 1651 C CA . ASP A 1 204 ? -23.980 5.017 20.703 1.00 82.81 204 ASP A CA 1
ATOM 1652 C C . ASP A 1 204 ? -22.553 4.508 20.472 1.00 82.81 204 ASP A C 1
ATOM 1654 O O . ASP A 1 204 ? -22.309 3.336 20.187 1.00 82.81 204 ASP A O 1
ATOM 1658 N N . ALA A 1 205 ? -21.565 5.385 20.663 1.00 81.06 205 ALA A N 1
ATOM 1659 C CA . ALA A 1 205 ? -20.152 5.026 20.541 1.00 81.06 205 ALA A CA 1
ATOM 1660 C C . ALA A 1 205 ? -19.686 3.983 21.577 1.00 81.06 205 ALA A C 1
ATOM 1662 O O . ALA A 1 205 ? -18.653 3.355 21.366 1.00 81.06 205 ALA A O 1
ATOM 1663 N N . THR A 1 206 ? -20.417 3.782 22.673 1.00 85.38 206 THR A N 1
ATOM 1664 C CA . THR A 1 206 ? -20.073 2.847 23.759 1.00 85.38 206 THR A CA 1
ATOM 1665 C C . THR A 1 206 ? -21.040 1.669 23.871 1.00 85.38 206 THR A C 1
ATOM 1667 O O . THR A 1 206 ? -20.791 0.763 24.666 1.00 85.38 206 THR A O 1
ATOM 1670 N N . SER A 1 207 ? -22.122 1.643 23.086 1.00 86.56 207 SER A N 1
ATOM 1671 C CA . SER A 1 207 ? -23.172 0.628 23.180 1.00 86.56 207 SER A CA 1
ATOM 1672 C C . SER A 1 207 ? -23.399 -0.085 21.839 1.00 86.56 207 SER A C 1
ATOM 1674 O O . SER A 1 207 ? -23.469 0.528 20.776 1.00 86.56 207 SER A O 1
ATOM 1676 N N . LEU A 1 208 ? -23.501 -1.414 21.887 1.00 88.94 208 LEU A N 1
ATOM 1677 C CA . LEU A 1 208 ? -23.929 -2.271 20.778 1.00 88.94 208 LEU A CA 1
ATOM 1678 C C . LEU A 1 208 ? -25.332 -2.791 21.078 1.00 88.94 208 LEU A C 1
ATOM 1680 O O . LEU A 1 208 ? -25.595 -3.252 22.187 1.00 88.94 208 LEU A O 1
ATOM 1684 N N . LEU A 1 209 ? -26.212 -2.744 20.086 1.00 91.19 209 LEU A N 1
ATOM 1685 C CA . LEU A 1 209 ? -27.555 -3.306 20.142 1.00 91.19 209 LEU A CA 1
ATOM 1686 C C . LEU A 1 209 ? -27.631 -4.477 19.168 1.00 91.19 209 LEU A C 1
ATOM 1688 O O . LEU A 1 209 ? -27.399 -4.319 17.973 1.00 91.19 209 LEU A O 1
ATOM 1692 N N . ILE A 1 210 ? -27.955 -5.651 19.692 1.00 91.94 210 ILE A N 1
ATOM 1693 C CA . ILE A 1 210 ? -28.103 -6.891 18.938 1.00 91.94 210 ILE A CA 1
ATOM 1694 C C . ILE A 1 210 ? -29.581 -7.267 18.982 1.00 91.94 210 ILE A C 1
ATOM 1696 O O . ILE A 1 210 ? -30.129 -7.543 20.050 1.00 91.94 210 ILE A O 1
ATOM 1700 N N . GLN A 1 211 ? -30.223 -7.260 17.820 1.00 92.31 211 GLN A N 1
ATOM 1701 C CA . GLN A 1 211 ? -31.625 -7.613 17.654 1.00 92.31 211 GLN A CA 1
ATOM 1702 C C . GLN A 1 211 ? -31.721 -8.960 16.924 1.00 92.31 211 GLN A C 1
ATOM 1704 O O . GLN A 1 211 ? -31.505 -9.007 15.710 1.00 92.31 211 GLN A O 1
ATOM 1709 N N . PRO A 1 212 ? -31.994 -10.068 17.633 1.00 92.06 212 PRO A N 1
ATOM 1710 C CA . PRO A 1 212 ? -32.172 -11.367 16.998 1.00 92.06 212 PRO A CA 1
ATOM 1711 C C . PRO A 1 212 ? -33.455 -11.397 16.164 1.00 92.06 212 PRO A C 1
ATOM 1713 O O . PRO A 1 212 ? -34.466 -10.807 16.546 1.00 92.06 212 PRO A O 1
ATOM 1716 N N . TYR A 1 213 ? -33.433 -12.120 15.043 1.00 91.69 213 TYR A N 1
ATOM 1717 C CA . TYR A 1 213 ? -34.642 -12.330 14.240 1.00 91.69 213 TYR A CA 1
ATOM 1718 C C . TYR A 1 213 ? -35.637 -13.278 14.925 1.00 91.69 213 TYR A C 1
ATOM 1720 O O . TYR A 1 213 ? -36.844 -13.139 14.744 1.00 91.69 213 TYR A O 1
ATOM 1728 N N . ASP A 1 214 ? -35.136 -14.210 15.743 1.00 89.00 214 ASP A N 1
ATOM 1729 C CA . ASP A 1 214 ? -35.943 -15.108 16.570 1.00 89.00 214 ASP A CA 1
ATOM 1730 C C . ASP A 1 214 ? -35.682 -14.866 18.065 1.00 89.00 214 ASP A C 1
ATOM 1732 O O . ASP A 1 214 ? -34.558 -15.018 18.554 1.00 89.00 214 ASP A O 1
ATOM 1736 N N . LYS A 1 215 ? -36.740 -14.549 18.819 1.00 86.38 215 LYS A N 1
ATOM 1737 C CA . LYS A 1 215 ? -36.690 -14.309 20.271 1.00 86.38 215 LYS A CA 1
ATOM 1738 C C . LYS A 1 215 ? -36.264 -15.550 21.063 1.00 86.38 215 LYS A C 1
ATOM 1740 O O . LYS A 1 215 ? -35.718 -15.411 22.157 1.00 86.38 215 LYS A O 1
ATOM 1745 N N . SER A 1 216 ? -36.462 -16.754 20.521 1.00 87.62 216 SER A N 1
ATOM 1746 C CA . SER A 1 216 ? -36.036 -18.006 21.162 1.00 87.62 216 SER A CA 1
ATOM 1747 C C . SER A 1 216 ? -34.507 -18.095 21.318 1.00 87.62 216 SER A C 1
ATOM 1749 O O . SER A 1 216 ? -34.004 -18.626 22.312 1.00 87.62 216 SER A O 1
ATOM 1751 N N . SER A 1 217 ? -33.766 -17.490 20.382 1.00 87.75 217 SER A N 1
ATOM 1752 C CA . SER A 1 217 ? -32.299 -17.521 20.315 1.00 87.75 217 SER A CA 1
ATOM 1753 C C . SER A 1 217 ? -31.607 -16.568 21.295 1.00 87.75 217 SER A C 1
ATOM 1755 O O . SER A 1 217 ? -30.398 -16.656 21.504 1.00 87.75 217 SER A O 1
ATOM 1757 N N . LEU A 1 218 ? -32.360 -15.681 21.949 1.00 89.31 218 LEU A N 1
ATOM 1758 C CA . LEU A 1 218 ? -31.818 -14.571 22.732 1.00 89.31 218 LEU A CA 1
ATOM 1759 C C . LEU A 1 218 ? -30.947 -15.058 23.906 1.00 89.31 218 LEU A C 1
ATOM 1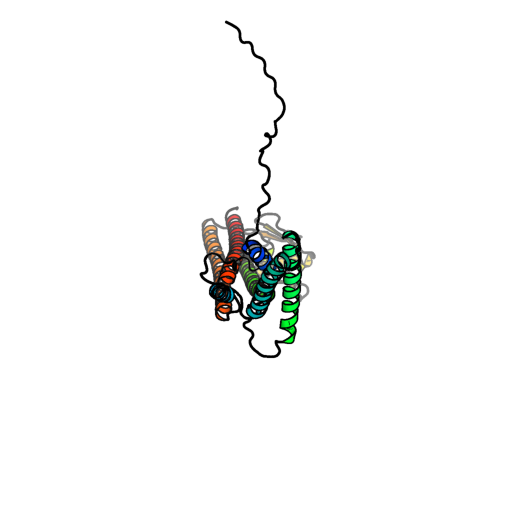761 O O . LEU A 1 218 ? -29.804 -14.627 24.061 1.00 89.31 218 LEU A O 1
ATOM 1765 N N . LYS A 1 219 ? -31.429 -16.044 24.676 1.00 88.94 219 LYS A N 1
ATOM 1766 C CA . LYS A 1 219 ? -30.662 -16.648 25.786 1.00 88.94 219 LYS A CA 1
ATOM 1767 C C . LYS A 1 219 ? -2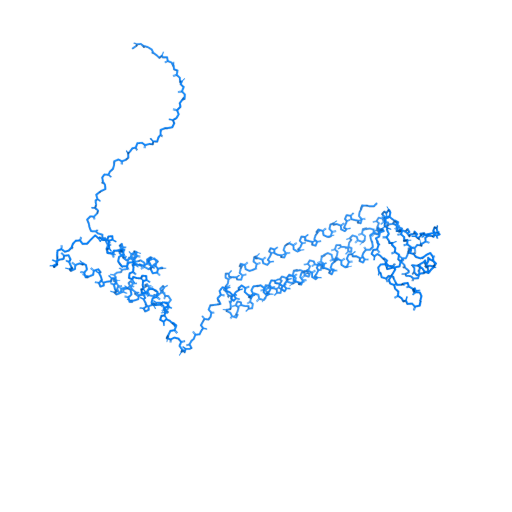9.399 -17.368 25.318 1.00 88.94 219 LYS A C 1
ATOM 1769 O O . LYS A 1 219 ? -28.424 -17.451 26.063 1.00 88.94 219 LYS A O 1
ATOM 1774 N N . LEU A 1 220 ? -29.435 -17.941 24.118 1.00 89.62 220 LEU A N 1
ATOM 1775 C CA . LEU A 1 220 ? -28.291 -18.637 23.551 1.00 89.62 220 LEU A CA 1
ATOM 1776 C C . LEU A 1 220 ? -27.213 -17.625 23.146 1.00 89.62 220 LEU A C 1
ATOM 1778 O O . LEU A 1 220 ? -26.068 -17.773 23.556 1.00 89.62 220 LEU A O 1
ATOM 1782 N N . ILE A 1 221 ? -27.604 -16.557 22.446 1.00 89.56 221 ILE A N 1
ATOM 1783 C CA . ILE A 1 221 ? -26.710 -15.460 22.055 1.00 89.56 221 ILE A CA 1
ATOM 1784 C C . ILE A 1 221 ? -26.056 -14.825 23.290 1.00 89.56 221 ILE A C 1
ATOM 1786 O O . ILE A 1 221 ? -24.845 -14.608 23.299 1.00 89.56 221 ILE A O 1
ATOM 1790 N N . GLU A 1 222 ? -26.825 -14.580 24.355 1.00 88.75 222 GLU A N 1
ATOM 1791 C CA . GLU A 1 222 ? -26.311 -14.048 25.623 1.00 88.75 222 GLU A CA 1
ATOM 1792 C C . GLU A 1 222 ? -25.205 -14.941 26.208 1.00 88.75 222 GLU A C 1
ATOM 1794 O O . GLU A 1 222 ? -24.107 -14.464 26.510 1.00 88.75 222 GLU A O 1
ATOM 1799 N N . LYS A 1 223 ? -25.454 -16.255 26.293 1.00 88.44 223 LYS A N 1
ATOM 1800 C CA . LYS A 1 223 ? -24.461 -17.228 26.770 1.00 88.44 223 LYS A CA 1
ATOM 1801 C C . LYS A 1 223 ? -23.219 -17.261 25.890 1.00 88.44 223 LYS A C 1
ATOM 1803 O O . LYS A 1 223 ? -22.112 -17.298 26.423 1.00 88.44 223 LYS A O 1
ATOM 1808 N N . THR A 1 224 ? -23.378 -17.229 24.570 1.00 88.75 224 THR A N 1
ATOM 1809 C CA . THR A 1 224 ? -22.248 -17.261 23.638 1.00 88.75 224 THR A CA 1
ATOM 1810 C C . THR A 1 224 ? -21.382 -16.004 23.753 1.00 88.75 224 THR A C 1
ATOM 1812 O O . THR A 1 224 ? -20.159 -16.113 23.753 1.00 88.75 224 THR A O 1
ATOM 1815 N N . ILE A 1 225 ? -21.976 -14.816 23.920 1.00 88.06 225 ILE A N 1
ATOM 1816 C CA . ILE A 1 225 ? -21.223 -13.561 24.103 1.00 88.06 225 ILE A CA 1
ATOM 1817 C C . ILE A 1 225 ? -20.394 -13.599 25.393 1.00 88.06 225 ILE A C 1
ATOM 1819 O O . ILE A 1 225 ? -19.232 -13.186 25.391 1.00 88.06 225 ILE A O 1
ATOM 1823 N N . VAL A 1 226 ? -20.964 -14.124 26.482 1.00 87.62 226 VAL A N 1
ATOM 1824 C CA . VAL A 1 226 ? -20.236 -14.308 27.746 1.00 87.62 226 VAL A CA 1
ATOM 1825 C C . VAL A 1 226 ? -19.124 -15.349 27.581 1.00 87.62 226 VAL A C 1
ATOM 1827 O O . VAL A 1 226 ? -17.988 -15.094 27.975 1.00 87.62 226 VAL A O 1
ATOM 1830 N N . ALA A 1 227 ? -19.410 -16.482 26.931 1.00 86.44 227 ALA A N 1
ATOM 1831 C CA . ALA A 1 227 ? -18.432 -17.540 26.669 1.00 86.44 227 ALA A CA 1
ATOM 1832 C C . ALA A 1 227 ? -17.271 -17.080 25.768 1.00 86.44 227 ALA A C 1
ATOM 1834 O O . ALA A 1 227 ? -16.137 -17.524 25.948 1.00 86.44 227 ALA A O 1
ATOM 1835 N N . ALA A 1 228 ? -17.521 -16.143 24.846 1.00 84.06 228 ALA A N 1
ATOM 1836 C CA . ALA A 1 228 ? -16.500 -15.543 23.989 1.00 84.06 228 ALA A CA 1
ATOM 1837 C C . ALA A 1 228 ? -15.479 -14.679 24.761 1.00 84.06 228 ALA A C 1
ATOM 1839 O O . ALA A 1 228 ? -14.493 -14.236 24.170 1.00 84.06 228 ALA A O 1
ATOM 1840 N N . ASN A 1 229 ? -15.689 -14.432 26.065 1.00 77.56 229 ASN A N 1
ATOM 1841 C CA . ASN A 1 229 ? -14.768 -13.711 26.951 1.00 77.56 229 ASN A CA 1
ATOM 1842 C C . ASN A 1 229 ? -14.300 -12.364 26.375 1.00 77.56 229 ASN A C 1
ATOM 1844 O O . ASN A 1 229 ? -13.140 -11.963 26.490 1.00 77.56 229 ASN A O 1
ATOM 1848 N N . LEU A 1 230 ? -15.221 -11.619 25.761 1.00 74.88 230 LEU A N 1
ATOM 1849 C CA . LEU A 1 230 ? -14.921 -10.301 25.204 1.00 74.88 230 LEU A CA 1
ATOM 1850 C C . LEU A 1 230 ? -14.645 -9.231 26.277 1.00 74.88 230 LEU A C 1
ATOM 1852 O O . LEU A 1 230 ? -14.165 -8.150 25.931 1.00 74.88 230 LEU A O 1
ATOM 1856 N N . GLY A 1 231 ? -14.883 -9.542 27.557 1.00 75.06 231 GLY A N 1
ATOM 1857 C CA . GLY A 1 231 ? -14.718 -8.614 28.681 1.00 75.06 231 GLY A CA 1
ATOM 1858 C C . GLY A 1 231 ? -15.855 -7.595 28.786 1.00 75.06 231 GLY A C 1
ATOM 1859 O O . GLY A 1 231 ? -15.663 -6.516 29.337 1.00 75.06 231 GLY A O 1
ATOM 1860 N N . VAL A 1 232 ? -17.016 -7.921 28.216 1.00 80.94 232 VAL A N 1
ATOM 1861 C CA . VAL A 1 232 ? -18.227 -7.094 28.206 1.00 80.94 232 VAL A CA 1
ATOM 1862 C C . VAL A 1 232 ? -19.397 -7.910 28.740 1.00 80.94 232 VAL A C 1
ATOM 1864 O O . VAL A 1 232 ? -19.494 -9.107 28.471 1.00 80.94 232 VAL A O 1
ATOM 1867 N N . THR A 1 233 ? -20.281 -7.267 29.497 1.00 84.56 233 THR A N 1
ATOM 1868 C CA . THR A 1 233 ? -21.482 -7.902 30.045 1.00 84.56 233 THR A CA 1
ATOM 1869 C C . THR A 1 233 ? -22.699 -7.532 29.191 1.00 84.56 233 THR A C 1
ATOM 1871 O O . THR A 1 233 ? -23.013 -6.341 29.089 1.00 84.56 233 THR A O 1
ATOM 1874 N N . PRO A 1 234 ? -23.376 -8.504 28.550 1.00 87.19 234 PRO A N 1
ATOM 1875 C CA . PRO A 1 234 ? -24.629 -8.243 27.850 1.00 87.19 234 PRO A CA 1
ATOM 1876 C C . PRO A 1 234 ? -25.759 -7.961 28.854 1.00 87.19 234 PRO A C 1
ATOM 1878 O O . PRO A 1 234 ? -25.870 -8.625 29.880 1.00 87.19 234 PRO A O 1
ATOM 1881 N N . SER A 1 235 ? -26.599 -6.977 28.545 1.00 88.25 235 SER A N 1
ATOM 1882 C CA . SER A 1 235 ? -27.868 -6.682 29.212 1.00 88.25 235 SER A CA 1
ATOM 1883 C C . SER A 1 235 ? -29.010 -7.100 28.296 1.00 88.25 235 SER A C 1
ATOM 1885 O O . SER A 1 235 ? -28.961 -6.858 27.091 1.00 88.25 235 SER A O 1
ATOM 1887 N N . ASN A 1 236 ? -30.035 -7.725 28.856 1.00 88.06 236 ASN A N 1
ATOM 1888 C CA . ASN A 1 236 ? -31.145 -8.290 28.106 1.00 88.06 236 ASN A CA 1
ATOM 1889 C C . ASN A 1 236 ? -32.425 -7.491 28.384 1.00 88.06 236 ASN A C 1
ATOM 1891 O O . ASN A 1 236 ? -32.918 -7.498 29.510 1.00 88.06 236 ASN A O 1
ATOM 1895 N N . ASP A 1 237 ? -32.964 -6.836 27.353 1.00 84.50 237 ASP A N 1
ATOM 1896 C CA . ASP A 1 237 ? -34.191 -6.029 27.432 1.00 84.50 237 ASP A CA 1
ATOM 1897 C C . ASP A 1 237 ? -35.442 -6.848 27.005 1.00 84.50 237 ASP A C 1
ATOM 1899 O O . ASP A 1 237 ? -36.518 -6.299 26.782 1.00 84.50 237 ASP A O 1
ATOM 1903 N N . GLY A 1 238 ? -35.315 -8.174 26.846 1.00 83.31 238 GLY A N 1
ATOM 1904 C CA . GLY A 1 238 ? -36.387 -9.116 26.484 1.00 83.31 238 GLY A CA 1
ATOM 1905 C C . GLY A 1 238 ? -36.639 -9.268 24.978 1.00 83.31 238 GLY A C 1
ATOM 1906 O O . GLY A 1 238 ? -37.084 -10.323 24.527 1.00 83.31 238 GLY A O 1
ATOM 1907 N N . GLU A 1 239 ? -36.311 -8.244 24.193 1.00 86.56 239 GLU A N 1
ATOM 1908 C CA . GLU A 1 2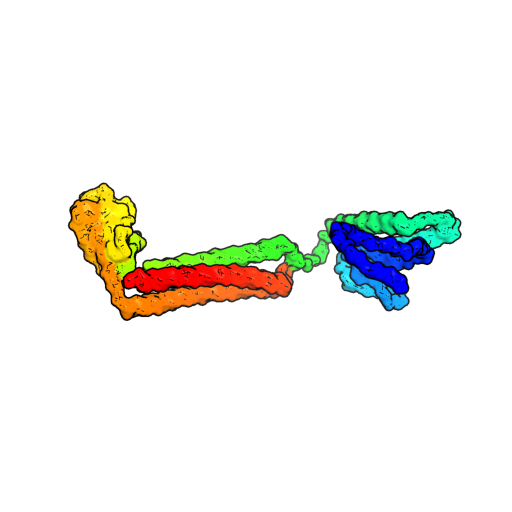39 ? -36.373 -8.258 22.722 1.00 86.56 239 GLU A CA 1
ATOM 1909 C C . GLU A 1 239 ? -35.018 -7.964 22.066 1.00 86.56 239 GLU A C 1
ATOM 1911 O O . GLU A 1 239 ? -34.730 -8.467 20.982 1.00 86.56 239 GLU A O 1
ATOM 1916 N N . VAL A 1 240 ? -34.165 -7.193 22.741 1.00 90.75 240 VAL A N 1
ATOM 1917 C CA . VAL A 1 240 ? -32.833 -6.811 22.264 1.00 90.75 240 VAL A CA 1
ATOM 1918 C C . VAL A 1 240 ? -31.784 -7.091 23.334 1.00 90.75 240 VAL A C 1
ATOM 1920 O O . VAL A 1 240 ? -32.061 -7.019 24.533 1.00 90.75 240 VAL A O 1
ATOM 1923 N N . ILE A 1 241 ? -30.566 -7.401 22.894 1.00 90.81 241 ILE A N 1
ATOM 1924 C CA . ILE A 1 241 ? -29.398 -7.540 23.764 1.00 90.81 241 ILE A CA 1
ATOM 1925 C C . ILE A 1 241 ? -28.541 -6.288 23.600 1.00 90.81 241 ILE A C 1
ATOM 1927 O O . ILE A 1 241 ? -28.138 -5.937 22.490 1.00 90.81 241 ILE A O 1
ATOM 1931 N N . ARG A 1 242 ? -28.239 -5.618 24.709 1.00 90.06 242 ARG A N 1
ATOM 1932 C CA . ARG A 1 242 ? -27.383 -4.435 24.759 1.00 90.06 242 ARG A CA 1
ATOM 1933 C C . ARG A 1 242 ? -26.033 -4.794 25.355 1.00 90.06 242 ARG A C 1
ATOM 1935 O O . ARG A 1 242 ? -25.962 -5.297 26.468 1.00 90.06 242 ARG A O 1
ATOM 1942 N N . VAL A 1 243 ? -24.952 -4.502 24.648 1.00 88.19 243 VAL A N 1
ATOM 1943 C CA . VAL A 1 243 ? -23.587 -4.722 25.133 1.00 88.19 243 VAL A CA 1
ATOM 1944 C C . VAL A 1 243 ? -22.916 -3.371 25.333 1.00 88.19 243 VAL A C 1
ATOM 1946 O O . VAL A 1 243 ? -22.772 -2.603 24.383 1.00 88.19 243 VAL A O 1
ATOM 1949 N N . THR A 1 244 ? -22.497 -3.087 26.564 1.00 85.81 244 THR A N 1
ATOM 1950 C CA . THR A 1 244 ? -21.809 -1.837 26.908 1.00 85.81 244 THR A CA 1
ATOM 1951 C C . THR A 1 244 ? -20.304 -2.072 26.947 1.00 85.81 244 THR A C 1
ATOM 1953 O O . THR A 1 244 ? -19.819 -2.937 27.677 1.00 85.81 244 THR A O 1
ATOM 1956 N N . VAL A 1 245 ? -19.554 -1.300 26.163 1.00 83.44 245 VAL A N 1
ATOM 1957 C CA . VAL A 1 245 ? -18.089 -1.330 26.152 1.00 83.44 245 VAL A CA 1
ATOM 1958 C C . VAL A 1 245 ? -17.573 -0.360 27.222 1.00 83.44 245 VAL A C 1
ATOM 1960 O O . VAL A 1 245 ? -17.928 0.821 27.186 1.00 83.44 245 VAL A O 1
ATOM 1963 N N . PRO A 1 246 ? -16.752 -0.818 28.185 1.00 80.44 246 PRO A N 1
ATOM 1964 C CA . PRO A 1 246 ? -16.206 0.063 29.209 1.00 80.44 246 PRO A CA 1
ATOM 1965 C C . PRO A 1 246 ? -15.242 1.098 28.598 1.00 80.44 246 PRO A C 1
ATOM 1967 O O . PRO A 1 246 ? -14.497 0.774 27.666 1.00 80.44 246 PRO A O 1
ATOM 1970 N N . PRO A 1 247 ? -15.210 2.337 29.125 1.00 79.81 247 PRO A N 1
ATOM 1971 C CA . PRO A 1 247 ? -14.315 3.369 28.623 1.00 79.81 247 PRO A CA 1
ATOM 1972 C C . PRO A 1 247 ? -12.850 3.029 28.926 1.00 79.81 247 PRO A C 1
ATOM 1974 O O . PRO A 1 247 ? -12.509 2.525 29.996 1.00 79.81 247 PRO A O 1
ATOM 1977 N N . LEU A 1 248 ? -11.958 3.352 27.988 1.00 80.50 248 LEU A N 1
ATOM 1978 C CA . LEU A 1 248 ? -10.515 3.191 28.176 1.00 80.50 248 LEU A CA 1
ATOM 1979 C C . LEU A 1 248 ? -9.939 4.330 29.029 1.00 80.50 248 LEU A C 1
ATOM 1981 O O . LEU A 1 248 ? -10.226 5.501 28.762 1.00 80.50 248 LEU A O 1
ATOM 1985 N N . THR A 1 249 ? -9.064 3.994 29.984 1.00 86.12 249 THR A N 1
ATOM 1986 C CA . THR A 1 249 ? -8.287 4.976 30.761 1.00 86.12 249 THR A CA 1
ATOM 1987 C C . THR A 1 249 ? -7.274 5.716 29.881 1.00 86.12 249 THR A C 1
ATOM 1989 O O . THR A 1 249 ? -6.824 5.201 28.852 1.00 86.12 249 THR A O 1
ATOM 1992 N N . SER A 1 250 ? -6.888 6.930 30.282 1.00 84.62 250 SER A N 1
ATOM 1993 C CA . SER A 1 250 ? -5.947 7.776 29.530 1.00 84.62 250 SER A CA 1
ATOM 1994 C C . SER A 1 250 ? -4.591 7.098 29.301 1.00 84.62 250 SER A C 1
ATOM 1996 O O . SER A 1 250 ? -4.040 7.180 28.202 1.00 84.62 250 SER A O 1
ATOM 1998 N N . ASP A 1 251 ? -4.077 6.375 30.295 1.00 86.25 251 ASP A N 1
ATOM 1999 C CA . ASP A 1 251 ? -2.799 5.668 30.190 1.00 86.25 251 ASP A CA 1
ATOM 2000 C C . ASP A 1 251 ? -2.878 4.482 29.221 1.00 86.25 251 ASP A C 1
ATOM 2002 O O . ASP A 1 251 ? -2.002 4.325 28.367 1.00 86.25 251 ASP A O 1
ATOM 2006 N N . ARG A 1 252 ? -3.987 3.725 29.230 1.00 85.56 252 ARG A N 1
ATOM 2007 C CA . ARG A 1 252 ? -4.219 2.650 28.252 1.00 85.56 252 ARG A CA 1
ATOM 2008 C C . ARG A 1 252 ? -4.356 3.183 26.829 1.00 85.56 252 ARG A C 1
ATOM 2010 O O . ARG A 1 252 ? -3.822 2.571 25.908 1.00 85.56 252 ARG A O 1
ATOM 2017 N N . ARG A 1 253 ? -4.991 4.343 26.624 1.00 85.00 253 ARG A N 1
ATOM 2018 C CA . ARG A 1 253 ? -5.054 4.986 25.296 1.00 85.00 253 ARG A CA 1
ATOM 2019 C C . ARG A 1 253 ? -3.659 5.349 24.774 1.00 85.00 253 ARG A C 1
ATOM 2021 O O . ARG A 1 253 ? -3.376 5.110 23.603 1.00 85.00 253 ARG A O 1
ATOM 2028 N N . LYS A 1 254 ? -2.761 5.853 25.632 1.00 86.69 254 LYS A N 1
ATOM 2029 C CA . LYS A 1 254 ? -1.365 6.157 25.252 1.00 86.69 254 LYS A CA 1
ATOM 2030 C C . LYS A 1 254 ? -0.581 4.901 24.866 1.00 86.69 254 LYS A C 1
ATOM 2032 O O . LYS A 1 254 ? 0.195 4.934 23.913 1.00 86.69 254 LYS A O 1
ATOM 2037 N N . GLU A 1 255 ? -0.771 3.793 25.579 1.00 89.56 255 GLU A N 1
ATOM 2038 C CA . GLU A 1 255 ? -0.153 2.504 25.232 1.00 89.56 255 GLU A CA 1
ATOM 2039 C C . GLU A 1 255 ? -0.672 1.958 23.893 1.00 89.56 255 GLU A C 1
ATOM 2041 O O . GLU A 1 255 ? 0.109 1.492 23.057 1.00 89.56 255 GLU A O 1
ATOM 2046 N N . LEU A 1 256 ? -1.980 2.074 23.645 1.00 88.25 256 LEU A N 1
ATOM 2047 C CA . LEU A 1 256 ? -2.589 1.676 22.376 1.00 88.25 256 LEU A CA 1
ATOM 2048 C C . LEU A 1 256 ? -2.128 2.561 21.210 1.00 88.25 256 LEU A C 1
ATOM 2050 O O . LEU A 1 256 ? -1.835 2.053 20.134 1.00 88.25 256 LEU A O 1
ATOM 2054 N N . ALA A 1 257 ? -1.951 3.865 21.424 1.00 89.06 257 ALA A N 1
ATOM 2055 C CA . ALA A 1 257 ? -1.389 4.750 20.405 1.00 89.06 257 ALA A CA 1
ATOM 2056 C C . ALA A 1 257 ? 0.043 4.335 20.008 1.00 89.06 257 ALA A C 1
ATOM 2058 O O . ALA A 1 257 ? 0.372 4.290 18.824 1.00 89.06 257 ALA A O 1
ATOM 2059 N N . LYS A 1 258 ? 0.883 3.942 20.980 1.00 90.94 258 LYS A N 1
ATOM 2060 C CA . LYS A 1 258 ? 2.237 3.423 20.701 1.00 90.94 258 LYS A CA 1
ATOM 2061 C C . LYS A 1 258 ? 2.210 2.125 19.890 1.00 90.94 258 LYS A C 1
ATOM 2063 O O . LYS A 1 258 ? 3.037 1.945 18.999 1.00 90.94 258 LYS A O 1
ATOM 2068 N N . THR A 1 259 ? 1.277 1.220 20.187 1.00 91.12 259 THR A N 1
ATOM 2069 C CA . THR A 1 259 ? 1.141 -0.036 19.427 1.00 91.12 259 THR A CA 1
ATOM 2070 C C . THR A 1 259 ? 0.619 0.204 18.012 1.00 91.12 259 THR A C 1
ATOM 2072 O O . THR A 1 259 ? 1.164 -0.376 17.078 1.00 91.12 259 THR A O 1
ATOM 2075 N N . VAL A 1 260 ? -0.337 1.119 17.820 1.00 91.88 260 VAL A N 1
ATOM 2076 C CA . VAL A 1 260 ? -0.791 1.554 16.485 1.00 91.88 260 VAL A CA 1
ATOM 2077 C C . VAL A 1 260 ? 0.365 2.134 15.669 1.00 91.88 260 VAL A C 1
ATOM 2079 O O . VAL A 1 260 ? 0.558 1.730 14.524 1.00 91.88 260 VAL A O 1
ATOM 2082 N N . ALA A 1 261 ? 1.184 3.009 16.260 1.00 92.00 261 ALA A N 1
ATOM 2083 C CA . ALA A 1 261 ? 2.353 3.568 15.582 1.00 92.00 261 ALA A CA 1
ATOM 2084 C C . ALA A 1 261 ? 3.362 2.481 15.170 1.00 92.00 261 ALA A C 1
ATOM 2086 O O . ALA A 1 261 ? 3.882 2.508 14.055 1.00 92.00 261 ALA A O 1
ATOM 2087 N N . LYS A 1 262 ? 3.599 1.483 16.033 1.00 94.31 262 LYS A N 1
ATOM 2088 C CA . LYS A 1 262 ? 4.473 0.344 15.716 1.00 94.31 262 LYS A CA 1
ATOM 2089 C C . LYS A 1 262 ? 3.949 -0.465 14.521 1.00 94.31 262 LYS A C 1
ATOM 2091 O O . LYS A 1 262 ? 4.710 -0.725 13.594 1.00 94.31 262 LYS A O 1
ATOM 2096 N N . LEU A 1 263 ? 2.660 -0.807 14.516 1.00 92.44 263 LEU A N 1
ATOM 2097 C CA . LEU A 1 263 ? 2.024 -1.552 13.419 1.00 92.44 263 LEU A CA 1
ATOM 2098 C C . LEU A 1 263 ? 2.046 -0.765 12.097 1.00 92.44 263 LEU A C 1
ATOM 2100 O O . LEU A 1 263 ? 2.258 -1.342 11.031 1.00 92.44 263 LEU A O 1
ATOM 2104 N N . ALA A 1 264 ? 1.871 0.559 12.158 1.00 93.06 264 ALA A N 1
ATOM 2105 C CA . ALA A 1 264 ? 1.982 1.423 10.986 1.00 93.06 264 ALA A CA 1
ATOM 2106 C C . ALA A 1 264 ? 3.404 1.408 10.399 1.00 93.06 264 ALA A C 1
ATOM 2108 O O . ALA A 1 264 ? 3.570 1.313 9.181 1.00 93.06 264 ALA A O 1
ATOM 2109 N N . GLU A 1 265 ? 4.436 1.467 11.248 1.00 94.44 265 GLU A N 1
ATOM 2110 C CA . GLU A 1 265 ? 5.829 1.399 10.795 1.00 94.44 265 GLU A CA 1
ATOM 2111 C C . GLU A 1 265 ? 6.188 0.036 10.198 1.00 94.44 265 GLU A C 1
ATOM 2113 O O . GLU A 1 265 ? 6.869 -0.005 9.174 1.00 94.44 265 GLU A O 1
ATOM 2118 N N . GLU A 1 266 ? 5.682 -1.068 10.750 1.00 94.00 266 GLU A N 1
ATOM 2119 C CA . GLU A 1 266 ? 5.829 -2.402 10.148 1.00 94.00 266 GLU A CA 1
ATOM 2120 C C . GLU A 1 266 ? 5.247 -2.437 8.721 1.00 94.00 266 GLU A C 1
ATOM 2122 O O . GLU A 1 266 ? 5.908 -2.908 7.790 1.00 94.00 266 GLU A O 1
ATOM 2127 N N . GLY A 1 267 ? 4.072 -1.832 8.515 1.00 94.06 267 GLY A N 1
ATOM 2128 C CA . GLY A 1 267 ? 3.468 -1.658 7.191 1.00 94.06 267 GLY A CA 1
ATOM 2129 C C . GLY A 1 267 ? 4.327 -0.829 6.230 1.00 94.06 267 GLY A C 1
ATOM 2130 O O . GLY A 1 267 ? 4.562 -1.228 5.087 1.00 94.06 267 GLY A O 1
ATOM 2131 N N . LYS A 1 268 ? 4.870 0.306 6.691 1.00 94.56 268 LYS A N 1
ATOM 2132 C CA . LYS A 1 268 ? 5.773 1.141 5.876 1.00 94.56 268 LYS A CA 1
ATOM 2133 C C . LYS A 1 268 ? 7.072 0.410 5.534 1.00 94.56 268 LYS A C 1
ATOM 2135 O O . LYS A 1 268 ? 7.581 0.548 4.423 1.00 94.56 268 LYS A O 1
ATOM 2140 N N . VAL A 1 269 ? 7.632 -0.364 6.463 1.00 95.81 269 VAL A N 1
ATOM 2141 C CA . VAL A 1 269 ? 8.818 -1.197 6.213 1.00 95.81 269 VAL A CA 1
ATOM 2142 C C . VAL A 1 269 ? 8.520 -2.253 5.148 1.00 95.81 269 VAL A C 1
ATOM 2144 O O . VAL A 1 269 ? 9.331 -2.416 4.236 1.00 95.81 269 VAL A O 1
ATOM 2147 N N . ALA A 1 270 ? 7.351 -2.900 5.191 1.00 95.12 270 ALA A N 1
ATOM 2148 C CA . ALA A 1 270 ? 6.935 -3.853 4.162 1.00 95.12 270 ALA A CA 1
ATOM 2149 C C . ALA A 1 270 ? 6.881 -3.209 2.765 1.00 95.12 270 ALA A C 1
ATOM 2151 O O . ALA A 1 270 ? 7.482 -3.735 1.828 1.00 95.12 270 ALA A O 1
ATOM 2152 N N . ILE A 1 271 ? 6.273 -2.024 2.634 1.00 95.19 271 ILE A N 1
ATOM 2153 C CA . ILE A 1 271 ? 6.245 -1.268 1.368 1.00 95.19 271 ILE A CA 1
ATOM 2154 C C . ILE A 1 271 ? 7.664 -0.934 0.878 1.00 95.19 271 ILE A C 1
ATOM 2156 O O . ILE A 1 271 ? 7.985 -1.125 -0.297 1.00 95.19 271 ILE A O 1
ATOM 2160 N N . ARG A 1 272 ? 8.551 -0.473 1.771 1.00 94.44 272 ARG A N 1
ATOM 2161 C CA . ARG A 1 272 ? 9.948 -0.166 1.410 1.00 94.44 272 ARG A CA 1
ATOM 2162 C C . ARG A 1 272 ? 10.702 -1.406 0.927 1.00 94.44 272 ARG A C 1
ATOM 2164 O O . ARG A 1 272 ? 11.532 -1.281 0.027 1.00 94.44 272 ARG A O 1
ATOM 2171 N N . ASN A 1 273 ? 10.426 -2.575 1.504 1.00 95.75 273 ASN A N 1
ATOM 2172 C CA . ASN A 1 273 ? 11.010 -3.842 1.064 1.00 95.75 273 ASN A CA 1
ATOM 2173 C C . ASN A 1 273 ? 10.506 -4.232 -0.331 1.00 95.75 273 ASN A C 1
ATOM 2175 O O . ASN A 1 273 ? 11.328 -4.543 -1.188 1.00 95.75 273 ASN A O 1
ATOM 2179 N N . ILE A 1 274 ? 9.202 -4.098 -0.600 1.00 95.25 274 ILE A N 1
ATOM 2180 C CA . ILE A 1 274 ? 8.624 -4.346 -1.933 1.00 95.25 274 ILE A CA 1
ATOM 2181 C C . ILE A 1 274 ? 9.281 -3.442 -2.984 1.00 95.25 274 ILE A C 1
ATOM 2183 O O . ILE A 1 274 ? 9.710 -3.929 -4.029 1.00 95.25 274 ILE A O 1
ATOM 2187 N N . ARG A 1 275 ? 9.452 -2.145 -2.687 1.00 94.12 275 ARG A N 1
ATOM 2188 C CA . ARG A 1 275 ? 10.155 -1.217 -3.587 1.00 94.12 275 ARG A CA 1
ATOM 2189 C C . ARG A 1 275 ? 11.596 -1.662 -3.853 1.00 94.12 275 ARG A C 1
ATOM 2191 O O . ARG A 1 275 ? 12.045 -1.624 -4.993 1.00 94.12 275 ARG A O 1
ATOM 2198 N N . ARG A 1 276 ? 12.336 -2.084 -2.819 1.00 94.69 276 ARG A N 1
ATOM 2199 C CA . ARG A 1 276 ? 13.715 -2.585 -2.983 1.00 94.69 276 ARG A CA 1
ATOM 2200 C C . ARG A 1 276 ? 13.767 -3.814 -3.885 1.00 94.69 276 ARG A C 1
ATOM 2202 O O . ARG A 1 276 ? 14.692 -3.925 -4.682 1.00 94.69 276 ARG A O 1
ATOM 2209 N N . ASP A 1 277 ? 12.807 -4.721 -3.761 1.00 94.19 277 ASP A N 1
ATOM 2210 C CA . ASP A 1 277 ? 12.758 -5.932 -4.579 1.00 94.19 277 ASP A CA 1
ATOM 2211 C C . ASP A 1 277 ? 12.402 -5.627 -6.038 1.00 94.19 277 ASP A C 1
ATOM 2213 O O . ASP A 1 277 ? 13.018 -6.196 -6.938 1.00 94.19 277 ASP A O 1
ATOM 2217 N N . ALA A 1 278 ? 11.492 -4.680 -6.279 1.00 93.06 278 ALA A N 1
ATOM 2218 C CA . ALA A 1 278 ? 11.166 -4.209 -7.624 1.00 93.06 278 ALA A CA 1
ATOM 2219 C C . ALA A 1 278 ? 12.353 -3.485 -8.292 1.00 93.06 278 ALA A C 1
ATOM 2221 O O . ALA A 1 278 ? 12.677 -3.783 -9.437 1.00 93.06 278 ALA A O 1
ATOM 2222 N N . ILE A 1 279 ? 13.084 -2.628 -7.564 1.00 91.81 279 ILE A N 1
ATOM 2223 C CA . ILE A 1 279 ? 14.316 -1.997 -8.083 1.00 91.81 279 ILE A CA 1
ATOM 2224 C C . ILE A 1 279 ? 15.365 -3.060 -8.437 1.00 91.81 279 ILE A C 1
ATOM 2226 O O . ILE A 1 279 ? 15.917 -3.041 -9.531 1.00 91.81 279 ILE A O 1
ATOM 2230 N N . LYS A 1 280 ? 15.578 -4.058 -7.568 1.00 93.06 280 LYS A N 1
ATOM 2231 C CA . LYS A 1 280 ? 16.483 -5.180 -7.872 1.00 93.06 280 LYS A CA 1
ATOM 2232 C C . LYS A 1 280 ? 16.047 -5.978 -9.104 1.00 93.06 280 LYS A C 1
ATOM 2234 O O . LYS A 1 280 ? 16.899 -6.597 -9.738 1.00 93.06 280 LYS A O 1
ATOM 2239 N N . ALA A 1 281 ? 14.750 -6.047 -9.405 1.00 90.69 281 ALA A N 1
ATOM 2240 C CA . ALA A 1 281 ? 14.257 -6.695 -10.616 1.00 90.69 281 ALA A CA 1
ATOM 2241 C C . ALA A 1 281 ? 14.631 -5.879 -11.862 1.00 90.69 281 ALA A C 1
ATOM 2243 O O . ALA A 1 281 ? 15.154 -6.455 -12.815 1.00 90.69 281 ALA A O 1
ATOM 2244 N N . TYR A 1 282 ? 14.484 -4.551 -11.819 1.00 89.38 282 TYR A N 1
ATOM 2245 C CA . TYR A 1 282 ? 14.945 -3.668 -12.895 1.00 89.38 282 TYR A CA 1
ATOM 2246 C C . TYR A 1 282 ? 16.464 -3.758 -13.118 1.00 89.38 282 TYR A C 1
ATOM 2248 O O . TYR A 1 282 ? 16.891 -3.959 -14.253 1.00 89.38 282 TYR A O 1
ATOM 2256 N N . ASP A 1 283 ? 17.273 -3.755 -12.052 1.00 88.31 283 ASP A N 1
ATOM 2257 C CA . ASP A 1 283 ? 18.739 -3.901 -12.148 1.00 88.31 283 ASP A CA 1
ATOM 2258 C C . ASP A 1 283 ? 19.163 -5.254 -12.760 1.00 88.31 283 ASP A C 1
ATOM 2260 O O . ASP A 1 283 ? 20.217 -5.382 -13.389 1.00 88.31 283 ASP A O 1
ATOM 2264 N N . LYS A 1 284 ? 18.372 -6.319 -12.555 1.00 89.44 284 LYS A N 1
ATOM 2265 C CA . LYS A 1 284 ? 18.619 -7.625 -13.192 1.00 89.44 284 LYS A CA 1
ATOM 2266 C C . LYS A 1 284 ? 18.329 -7.573 -14.689 1.00 89.44 284 LYS A C 1
ATOM 2268 O O . LYS A 1 284 ? 19.136 -8.069 -15.470 1.00 89.44 284 LYS A O 1
ATOM 2273 N N . LEU A 1 285 ? 17.222 -6.947 -15.084 1.00 85.06 285 LEU A N 1
ATOM 2274 C CA . LEU A 1 285 ? 16.850 -6.784 -16.492 1.00 85.06 285 LEU A CA 1
ATOM 2275 C C . LEU A 1 285 ? 17.849 -5.907 -17.264 1.00 85.06 285 LEU A C 1
ATOM 2277 O O . LEU A 1 285 ? 18.112 -6.161 -18.442 1.00 85.06 285 LEU A O 1
ATOM 2281 N N . GLU A 1 286 ? 18.452 -4.923 -16.597 1.00 82.56 286 GLU A N 1
ATOM 2282 C CA . GLU A 1 286 ? 19.563 -4.128 -17.130 1.00 82.56 286 GLU A CA 1
ATOM 2283 C C . GLU A 1 286 ? 20.795 -5.002 -17.419 1.00 82.56 286 GLU A C 1
ATOM 2285 O O . GLU A 1 286 ? 21.339 -4.987 -18.524 1.00 82.56 286 GLU A O 1
ATOM 2290 N N . LYS A 1 287 ? 21.197 -5.851 -16.462 1.00 85.81 287 LYS A N 1
ATOM 2291 C CA . LYS A 1 287 ? 22.326 -6.789 -16.631 1.00 85.81 287 LYS A CA 1
ATOM 2292 C C . LYS A 1 287 ? 22.079 -7.825 -17.724 1.00 85.81 287 LYS A C 1
ATOM 2294 O O . LYS A 1 287 ? 23.014 -8.221 -18.417 1.00 85.81 287 LYS A O 1
ATOM 2299 N N . GLU A 1 288 ? 20.827 -8.240 -17.898 1.00 84.12 288 GLU A N 1
ATOM 2300 C CA . GLU A 1 288 ? 20.386 -9.109 -18.995 1.00 84.12 288 GLU A CA 1
ATOM 2301 C C . GLU A 1 288 ? 20.334 -8.384 -20.354 1.00 84.12 288 GLU A C 1
ATOM 2303 O O . GLU A 1 288 ? 20.031 -9.014 -21.367 1.00 84.12 288 GLU A O 1
ATOM 2308 N N . LYS A 1 289 ? 20.655 -7.079 -20.399 1.00 77.88 289 LYS A N 1
ATOM 2309 C CA . LYS A 1 289 ? 20.595 -6.204 -21.584 1.00 77.88 289 LYS A CA 1
ATOM 2310 C C . LYS A 1 289 ? 19.205 -6.134 -22.225 1.00 77.88 289 LYS A C 1
ATOM 2312 O O . LYS A 1 289 ? 19.087 -5.825 -23.409 1.00 77.88 289 LYS A O 1
ATOM 2317 N N . LYS A 1 290 ? 18.154 -6.412 -21.448 1.00 75.00 290 LYS A N 1
ATOM 2318 C CA . LYS A 1 290 ? 16.756 -6.244 -21.872 1.00 75.00 290 LYS A CA 1
ATOM 2319 C C . LYS A 1 290 ? 16.303 -4.791 -21.739 1.00 75.00 290 LYS A C 1
ATOM 2321 O O . LYS A 1 290 ? 15.478 -4.337 -22.524 1.00 75.00 290 LYS A O 1
ATOM 2326 N N . LEU A 1 291 ? 16.864 -4.061 -20.773 1.00 74.38 291 LEU A N 1
ATOM 2327 C CA . LEU A 1 291 ? 16.587 -2.646 -20.523 1.00 74.38 291 LEU A CA 1
ATOM 2328 C C . LEU A 1 291 ? 17.856 -1.796 -20.659 1.00 74.38 291 LEU A C 1
ATOM 2330 O O . LEU A 1 291 ? 18.957 -2.261 -20.374 1.00 74.38 291 LEU A O 1
ATOM 2334 N N . SER A 1 292 ? 17.679 -0.545 -21.092 1.00 80.06 292 SER A N 1
ATOM 2335 C CA . SER A 1 292 ? 18.712 0.500 -21.057 1.00 80.06 292 SER A CA 1
ATOM 2336 C C . SER A 1 292 ? 18.760 1.166 -19.676 1.00 80.06 292 SER A C 1
ATOM 2338 O O . SER A 1 292 ? 17.736 1.222 -18.993 1.00 80.06 292 SER A O 1
ATOM 2340 N N . GLU A 1 293 ? 19.906 1.744 -19.308 1.00 81.19 293 GLU A N 1
ATOM 2341 C CA . GLU A 1 293 ? 20.083 2.542 -18.083 1.00 81.19 293 GLU A CA 1
ATOM 2342 C C . GLU A 1 293 ? 19.038 3.661 -17.953 1.00 81.19 293 GLU A C 1
ATOM 2344 O O . GLU A 1 293 ? 18.529 3.927 -16.864 1.00 81.19 293 GLU A O 1
ATOM 2349 N N . ASP A 1 294 ? 18.692 4.311 -19.066 1.00 82.50 294 ASP A N 1
ATOM 2350 C CA . ASP A 1 294 ? 17.710 5.399 -19.062 1.00 82.50 294 ASP A CA 1
ATOM 2351 C C . ASP A 1 294 ? 16.294 4.885 -18.767 1.00 82.50 294 ASP A C 1
ATOM 2353 O O . ASP A 1 294 ? 15.584 5.478 -17.956 1.00 82.50 294 ASP A O 1
ATOM 2357 N N . ASN A 1 295 ? 15.927 3.712 -19.297 1.00 82.88 295 ASN A N 1
ATOM 2358 C CA . ASN A 1 295 ? 14.636 3.090 -18.995 1.00 82.88 295 ASN A CA 1
ATOM 2359 C C . ASN A 1 295 ? 14.538 2.728 -17.508 1.00 82.88 295 ASN A C 1
ATOM 2361 O O . ASN A 1 295 ? 13.498 2.934 -16.893 1.00 82.88 295 ASN A O 1
ATOM 2365 N N . VAL A 1 296 ? 15.612 2.206 -16.906 1.00 85.94 296 VAL A N 1
ATOM 2366 C CA . VAL A 1 296 ? 15.627 1.859 -15.474 1.00 85.94 296 VAL A CA 1
ATOM 2367 C C . VAL A 1 296 ? 15.402 3.098 -14.603 1.00 85.94 296 VAL A C 1
ATOM 2369 O O . VAL A 1 296 ? 14.665 3.026 -13.618 1.00 85.94 296 VAL A O 1
ATOM 2372 N N . LYS A 1 297 ? 15.980 4.249 -14.972 1.00 88.75 297 LYS A N 1
ATOM 2373 C CA . LYS A 1 297 ? 15.761 5.517 -14.257 1.00 88.75 297 LYS A CA 1
ATOM 2374 C C . LYS A 1 297 ? 14.302 5.963 -14.333 1.00 88.75 297 LYS A C 1
ATOM 2376 O O . LYS A 1 297 ? 13.728 6.290 -13.292 1.00 88.75 297 LYS A O 1
ATOM 2381 N N . ASP A 1 298 ? 13.700 5.921 -15.519 1.00 88.31 298 ASP A N 1
ATOM 2382 C CA . ASP A 1 298 ? 12.298 6.305 -15.717 1.00 88.31 298 ASP A CA 1
ATOM 2383 C C . ASP A 1 298 ? 11.342 5.367 -14.958 1.00 88.31 298 ASP A C 1
ATOM 2385 O O . ASP A 1 298 ? 10.467 5.821 -14.217 1.00 88.31 298 ASP A O 1
ATOM 2389 N N . LEU A 1 299 ? 11.566 4.052 -15.048 1.00 88.19 299 LEU A N 1
ATOM 2390 C CA . LEU A 1 299 ? 10.787 3.034 -14.333 1.00 88.19 299 LEU A CA 1
ATOM 2391 C C . LEU A 1 299 ? 10.914 3.156 -12.811 1.00 88.19 299 LEU A C 1
ATOM 2393 O O . LEU A 1 299 ? 9.933 2.992 -12.084 1.00 88.19 299 LEU A O 1
ATOM 2397 N N . SER A 1 300 ? 12.112 3.465 -12.316 1.00 88.44 300 SER A N 1
ATOM 2398 C CA . SER A 1 300 ? 12.356 3.706 -10.893 1.00 88.44 300 SER A CA 1
ATOM 2399 C C . SER A 1 300 ? 11.617 4.955 -10.402 1.00 88.44 300 SER A C 1
ATOM 2401 O O . SER A 1 300 ? 11.012 4.935 -9.326 1.00 88.44 300 SER A O 1
ATOM 2403 N N . ALA A 1 301 ? 11.591 6.023 -11.207 1.00 91.31 301 ALA A N 1
ATOM 2404 C CA . ALA A 1 301 ? 10.836 7.234 -10.897 1.00 91.31 301 ALA A CA 1
ATOM 2405 C C . ALA A 1 301 ? 9.319 6.981 -10.866 1.00 91.31 301 ALA A C 1
ATOM 2407 O O . ALA A 1 301 ? 8.633 7.484 -9.973 1.00 91.31 301 ALA A O 1
ATOM 2408 N N . ASP A 1 302 ? 8.789 6.179 -11.790 1.00 89.88 302 ASP A N 1
ATOM 2409 C CA . ASP A 1 302 ? 7.374 5.795 -11.796 1.00 89.88 302 ASP A CA 1
ATOM 2410 C C . ASP A 1 302 ? 7.009 4.914 -10.592 1.00 89.88 302 ASP A C 1
ATOM 2412 O O . ASP A 1 302 ? 6.050 5.211 -9.874 1.00 89.88 302 ASP A O 1
ATOM 2416 N N . LEU A 1 303 ? 7.821 3.896 -10.289 1.00 92.00 303 LEU A N 1
ATOM 2417 C CA . LEU A 1 303 ? 7.633 3.036 -9.116 1.00 92.00 303 LEU A CA 1
ATOM 2418 C C . LEU A 1 303 ? 7.661 3.842 -7.808 1.00 92.00 303 LEU A C 1
ATOM 2420 O O . LEU A 1 303 ? 6.928 3.538 -6.861 1.00 92.00 303 LEU A O 1
ATOM 2424 N N . GLN A 1 304 ? 8.501 4.877 -7.741 1.00 92.56 304 GLN A N 1
ATOM 2425 C CA . GLN A 1 304 ? 8.578 5.763 -6.587 1.00 92.56 304 GLN A CA 1
ATOM 2426 C C . GLN A 1 304 ? 7.260 6.517 -6.366 1.00 92.56 304 GLN A C 1
ATOM 2428 O O . GLN A 1 304 ? 6.781 6.539 -5.233 1.00 92.56 304 GLN A O 1
ATOM 2433 N N . LYS A 1 305 ? 6.628 7.044 -7.427 1.00 93.69 305 LYS A N 1
ATOM 2434 C CA . LYS A 1 305 ? 5.312 7.708 -7.331 1.00 93.69 305 LYS A CA 1
ATOM 2435 C C . LYS A 1 305 ? 4.255 6.760 -6.767 1.00 93.69 305 LYS A C 1
ATOM 2437 O O . LYS A 1 305 ? 3.574 7.117 -5.809 1.00 93.69 305 LYS A O 1
ATOM 2442 N N . VAL A 1 306 ? 4.177 5.538 -7.301 1.00 92.06 306 VAL A N 1
ATOM 2443 C CA . VAL A 1 306 ? 3.243 4.508 -6.815 1.00 92.06 306 VAL A CA 1
ATOM 2444 C C . VAL A 1 306 ? 3.515 4.207 -5.340 1.00 92.06 306 VAL A C 1
ATOM 2446 O O . VAL A 1 306 ? 2.611 4.248 -4.510 1.00 92.06 306 VAL A O 1
ATOM 2449 N N . THR A 1 307 ? 4.778 3.992 -4.970 1.00 94.06 307 THR A N 1
ATOM 2450 C CA . THR A 1 307 ? 5.160 3.719 -3.577 1.00 94.06 307 THR A CA 1
ATOM 2451 C C . THR A 1 307 ? 4.746 4.856 -2.633 1.00 94.06 307 THR A C 1
ATOM 2453 O O . THR A 1 307 ? 4.232 4.597 -1.542 1.00 94.06 307 THR A O 1
ATOM 2456 N N . ASP A 1 308 ? 4.933 6.111 -3.045 1.00 94.38 308 ASP A N 1
ATOM 2457 C CA . ASP A 1 308 ? 4.572 7.293 -2.258 1.00 94.38 308 ASP A CA 1
ATOM 2458 C C . ASP A 1 308 ? 3.052 7.422 -2.062 1.00 94.38 308 ASP A C 1
ATOM 2460 O O . ASP A 1 308 ? 2.599 7.815 -0.983 1.00 94.38 308 ASP A O 1
ATOM 2464 N N . GLU A 1 309 ? 2.243 7.039 -3.054 1.00 94.88 309 GLU A N 1
ATOM 2465 C CA . GLU A 1 309 ? 0.783 6.952 -2.914 1.00 94.88 309 GLU A CA 1
ATOM 2466 C C . GLU A 1 309 ? 0.374 5.927 -1.850 1.00 94.88 309 GLU A C 1
ATOM 2468 O O . GLU A 1 309 ? -0.433 6.230 -0.966 1.00 94.88 309 GLU A O 1
ATOM 2473 N N . TYR A 1 310 ? 0.961 4.729 -1.885 1.00 94.31 310 TYR A N 1
ATOM 2474 C CA . TYR A 1 310 ? 0.686 3.677 -0.904 1.00 94.31 310 TYR A CA 1
ATOM 2475 C C . TYR A 1 310 ? 1.170 4.051 0.509 1.00 94.31 310 TYR A C 1
ATOM 2477 O O . TYR A 1 310 ? 0.477 3.770 1.491 1.00 94.31 310 TYR A O 1
ATOM 2485 N N . MET A 1 311 ? 2.297 4.762 0.639 1.00 94.44 311 MET A N 1
ATOM 2486 C CA . MET A 1 311 ? 2.737 5.306 1.932 1.00 94.44 311 MET A CA 1
ATOM 2487 C C . MET A 1 311 ? 1.733 6.319 2.498 1.00 94.44 311 MET A C 1
ATOM 2489 O O . MET A 1 311 ? 1.382 6.232 3.676 1.00 94.44 311 MET A O 1
ATOM 2493 N N . LYS A 1 312 ? 1.201 7.222 1.662 1.00 95.44 312 LYS A N 1
ATOM 2494 C CA . LYS A 1 312 ? 0.154 8.173 2.076 1.00 95.44 312 LYS A CA 1
ATOM 2495 C C . LYS A 1 312 ? -1.127 7.469 2.520 1.00 95.44 312 LYS A C 1
ATOM 2497 O O . LYS A 1 312 ? -1.748 7.909 3.486 1.00 95.44 312 LYS A O 1
ATOM 2502 N N . LYS A 1 313 ? -1.517 6.369 1.863 1.00 94.19 313 LYS A N 1
ATOM 2503 C CA . LYS A 1 313 ? -2.668 5.553 2.291 1.00 94.19 313 LYS A CA 1
ATOM 2504 C C . LYS A 1 313 ? -2.465 4.999 3.705 1.00 94.19 313 LYS A C 1
ATOM 2506 O O . LYS A 1 313 ? -3.363 5.134 4.532 1.00 94.19 313 LYS A O 1
ATOM 2511 N N . ILE A 1 314 ? -1.286 4.447 4.019 1.00 93.81 314 ILE A N 1
ATOM 2512 C CA . ILE A 1 314 ? -0.982 3.967 5.381 1.00 93.81 314 ILE A CA 1
ATOM 2513 C C . ILE A 1 314 ? -1.046 5.113 6.395 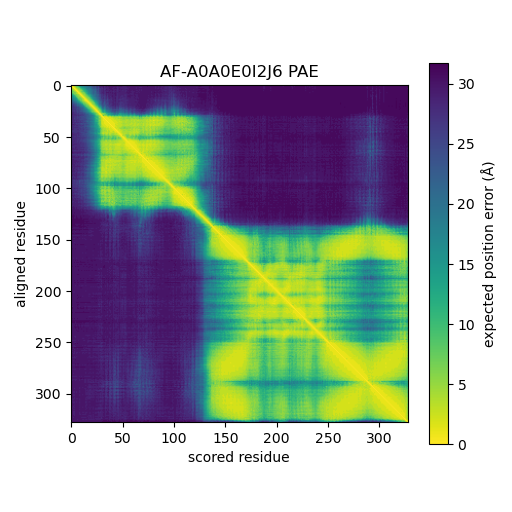1.00 93.81 314 ILE A C 1
ATOM 2515 O O . ILE A 1 314 ? -1.649 4.954 7.454 1.00 93.81 314 ILE A O 1
ATOM 2519 N N . GLU A 1 315 ? -0.473 6.276 6.080 1.00 92.81 315 GLU A N 1
ATOM 2520 C CA . GLU A 1 315 ? -0.522 7.442 6.971 1.00 92.81 315 GLU A CA 1
ATOM 2521 C C . GLU A 1 315 ? -1.949 7.943 7.214 1.00 92.81 315 GLU A C 1
ATOM 2523 O O . GLU A 1 315 ? -2.281 8.339 8.332 1.00 92.81 315 GLU A O 1
ATOM 2528 N N . ALA A 1 316 ? -2.806 7.916 6.191 1.00 94.12 316 ALA A N 1
ATOM 2529 C CA . ALA A 1 316 ? -4.212 8.275 6.327 1.00 94.12 316 ALA A CA 1
ATOM 2530 C C . ALA A 1 316 ? -4.950 7.306 7.265 1.00 94.12 316 ALA A C 1
ATOM 2532 O O . ALA A 1 316 ? -5.636 7.755 8.185 1.00 94.12 316 ALA A O 1
ATOM 2533 N N . ILE A 1 317 ? -4.749 5.994 7.088 1.00 91.81 317 ILE A N 1
ATOM 2534 C CA . ILE A 1 317 ? -5.347 4.957 7.944 1.00 91.81 317 ILE A CA 1
ATOM 2535 C C . ILE A 1 317 ? -4.839 5.095 9.388 1.00 91.81 317 ILE A C 1
ATOM 2537 O O . ILE A 1 317 ? -5.632 5.064 10.330 1.00 91.81 317 ILE A O 1
ATOM 2541 N N . GLN A 1 318 ? -3.533 5.312 9.574 1.00 92.25 318 GLN A N 1
ATOM 2542 C CA . GLN A 1 318 ? -2.930 5.535 10.889 1.00 92.25 318 GLN A CA 1
ATOM 2543 C C . GLN A 1 318 ? -3.555 6.752 11.584 1.00 92.25 318 GLN A C 1
ATOM 2545 O O . GLN A 1 318 ? -4.031 6.635 12.713 1.00 92.25 318 GLN A O 1
ATOM 2550 N N . LYS A 1 319 ? -3.616 7.908 10.906 1.00 91.62 319 LYS A N 1
ATOM 2551 C CA . LYS A 1 319 ? -4.207 9.138 11.460 1.00 91.62 319 LYS A CA 1
ATOM 2552 C C . LYS A 1 319 ? -5.677 8.957 11.817 1.00 91.62 319 LYS A C 1
ATOM 2554 O O . LYS A 1 319 ? -6.113 9.445 12.856 1.00 91.62 319 LYS A O 1
ATOM 2559 N N . GLN A 1 320 ? -6.444 8.259 10.981 1.00 90.19 320 GLN A N 1
ATOM 2560 C CA . GLN A 1 320 ? -7.842 7.955 11.270 1.00 90.19 320 GLN A CA 1
ATOM 2561 C C . GLN A 1 320 ? -7.968 7.127 12.556 1.00 90.19 320 GLN A C 1
ATOM 2563 O O . GLN A 1 320 ? -8.799 7.447 13.409 1.00 90.19 320 GLN A O 1
ATOM 2568 N N . LYS A 1 321 ? -7.108 6.116 12.735 1.00 86.69 321 LYS A N 1
ATOM 2569 C CA . LYS A 1 321 ? -7.127 5.251 13.920 1.00 86.69 321 LYS A CA 1
ATOM 2570 C C . LYS A 1 321 ? -6.659 5.963 15.190 1.00 86.69 321 LYS A C 1
ATOM 2572 O O . LYS A 1 321 ? -7.254 5.790 16.249 1.00 86.69 321 LYS A O 1
ATOM 2577 N N . GLU A 1 322 ? -5.638 6.809 15.090 1.00 87.06 322 GLU A N 1
ATOM 2578 C CA . GLU A 1 322 ? -5.169 7.644 16.202 1.00 87.06 322 GLU A CA 1
ATOM 2579 C C . GLU A 1 322 ? -6.234 8.655 16.644 1.00 87.06 322 GLU A C 1
ATOM 2581 O O . GLU A 1 322 ? -6.464 8.831 17.840 1.00 87.06 322 GLU A O 1
ATOM 2586 N N . GLN A 1 323 ? -6.939 9.280 15.696 1.00 87.06 323 GLN A N 1
ATOM 2587 C CA . GLN A 1 323 ? -8.068 10.155 16.020 1.00 87.06 323 GLN A CA 1
ATOM 2588 C C . GLN A 1 323 ? -9.204 9.391 16.703 1.00 87.06 323 GLN A C 1
ATOM 2590 O O . GLN A 1 323 ? -9.809 9.923 17.630 1.00 87.06 323 GLN A O 1
ATOM 2595 N N . GLU A 1 324 ? -9.485 8.158 16.273 1.00 83.00 324 GLU A N 1
ATOM 2596 C CA . GLU A 1 324 ? -10.489 7.299 16.907 1.00 83.00 324 GLU A CA 1
ATOM 2597 C C . GLU A 1 324 ? -10.134 7.000 18.373 1.00 83.00 324 GLU A C 1
ATOM 2599 O O . GLU A 1 324 ? -11.006 7.062 19.234 1.00 83.00 324 GLU A O 1
ATOM 2604 N N . LEU A 1 325 ? -8.854 6.752 18.673 1.00 81.81 325 LEU A N 1
ATOM 2605 C CA . LEU A 1 325 ? -8.377 6.512 20.041 1.00 81.81 325 LEU A CA 1
ATOM 2606 C C . LEU A 1 325 ? -8.472 7.750 20.947 1.00 81.81 325 LEU A C 1
ATOM 2608 O O . LEU A 1 325 ? -8.617 7.608 22.162 1.00 81.81 325 LEU A O 1
ATOM 2612 N N . MET A 1 326 ? -8.361 8.954 20.380 1.00 77.81 326 MET A N 1
ATOM 2613 C CA . MET A 1 326 ? -8.315 10.205 21.148 1.00 77.81 326 MET A CA 1
ATOM 2614 C C . MET A 1 326 ? -9.688 10.880 21.309 1.00 77.81 326 MET A C 1
ATOM 2616 O O . MET A 1 326 ? -9.877 11.613 22.277 1.00 77.81 326 MET A O 1
ATOM 2620 N N . LYS A 1 327 ? -10.649 10.649 20.401 1.00 68.06 327 LYS A N 1
ATOM 2621 C CA . LYS A 1 327 ? -11.961 11.336 20.355 1.00 68.06 327 LYS A CA 1
ATOM 2622 C C . LYS A 1 327 ? -13.066 10.687 21.214 1.00 68.06 327 LYS A C 1
ATOM 2624 O O . LYS A 1 327 ? -14.178 10.503 20.724 1.00 68.06 327 LYS A O 1
ATOM 2629 N N . ILE A 1 328 ? -12.798 10.358 22.479 1.00 55.34 328 ILE A N 1
ATOM 2630 C CA . ILE A 1 328 ? -13.828 9.835 23.407 1.00 55.34 328 ILE A CA 1
ATOM 2631 C C . ILE A 1 328 ? -13.806 10.579 24.728 1.00 55.34 328 ILE A C 1
ATOM 2633 O O . ILE A 1 328 ? -12.751 10.490 25.409 1.00 55.34 328 ILE A O 1
#